Protein AF-A0A382RUZ4-F1 (afdb_monomer_lite)

Foldseek 3Di:
DVVCLVVLVAPDDPVVVVVLVVLVVVVVVLVVQLVVLVVVVVCVVCVVVVHDDDDDPPPPPPPPDPPPPDDDPPPPDPDPDDDLLVLLLVLLLLLLVLLVVLVVLVADQDPDLVVLVCSQVPRNALVNLVVSLVSLVVSLVSCVPRPPPDPVCVVDVLSSSLNSLSVVLNVLSVVLNVLRCCCVPQPDPPDDDPNSVVSCVSRPPSVSSSCNRVNRSNVSSVSSVSSNVSSLVSVVVVFDKDKDKDFADPDQGLDQPVLVVLLVLVVSVVNKFKWWADPNDTFGSVDSVSSVVVSVVCVVVVDGITMMIITPVSVVVD

Organism: NCBI:txid408172

InterPro domains:
  IPR000032 Phosphocarrier protein HPr-like [PF00381] (245-295)
  IPR000032 Phosphocarrier protein HPr-like [PR00107] (253-269)
  IPR000032 Phosphocarrier protein HPr-like [PR00107] (279-294)
  IPR035895 HPr-like superfamily [G3DSA:3.30.1340.10] (242-314)
  IPR035895 HPr-like superfamily [SSF55594] (243-295)

Secondary structure (DSSP, 8-state):
-TTTGGGG-----HHHHHHHHHHHHHHHHHHHHHHHHHHHHHHHHHHHTT------SS------------PPP----------HHHHHHHHHHHHHHHHHHHHHT-------HHHHHHHHHHTS-HHHHHHHHHHHHHHHHHHHHHTTTSHHHHH-THHHHHHHHHHHHHHHHHHHHHHHHHHHHHH-TTS--HHHHHHHHHS-HHHHHHIIIIIIIHHHHHHHHHHHHHHHHHHHHT--EEEEEEEPPTTTSS-HHHHHHHHHHHHHSTTS-EEEEETTEEEETT-HHHHHHHHHHHHHHT-SEEEEEEEHHHHHT-

Sequence (318 aa):
ILDRYPYYNLRESEQKKDKFNNASLGVLDFLNRSILDLLKELCTTAETNGLNVSIDIENQIEFTEIESNTRLPRNVAEDQVKDEEEHVIEICEKIKHISRLMNDSKISQLQNRNELKLAVLKKYNEKRARMHKNLIHNIQSDFDTHIKNTRIEARYQDLKILRGYVSMPLHLLEISLWLAHFYERHEDEIRPGENRTRISMIVNKDVLLDKIINFGFYYSQYFINEGNILAGEILKCFTKIVKVELPVPKPLGFHARPSTLISIIGRQFEDLELSVIVDGEKFNAKSVMSLLQVGGIIADKGYQTIIFEGDKRVINDL

Radius of gyration: 26.67 Å; chains: 1; bounding box: 60×51×81 Å

pLDDT: mean 85.17, std 12.72, range [44.28, 97.44]

Structure (mmCIF, N/CA/C/O backbone):
data_AF-A0A382RUZ4-F1
#
_entry.id   AF-A0A382RUZ4-F1
#
loop_
_atom_site.group_PDB
_atom_site.id
_atom_site.type_symbol
_atom_site.label_atom_id
_atom_site.label_alt_id
_atom_site.label_comp_id
_atom_site.label_asym_id
_atom_site.label_entity_id
_atom_site.label_seq_id
_atom_site.pdbx_PDB_ins_code
_atom_site.Cartn_x
_atom_site.Cartn_y
_atom_site.Cartn_z
_atom_site.occupancy
_atom_site.B_iso_or_equiv
_atom_site.auth_seq_id
_atom_site.auth_comp_id
_atom_site.auth_asym_id
_atom_site.auth_atom_id
_atom_site.pdbx_PDB_model_num
ATOM 1 N N . ILE A 1 1 ? 0.531 -6.347 -16.104 1.00 85.56 1 ILE A N 1
ATOM 2 C CA . ILE A 1 1 ? -0.391 -5.455 -15.346 1.00 85.56 1 ILE A CA 1
ATOM 3 C C . ILE A 1 1 ? -1.696 -5.269 -16.103 1.00 85.56 1 ILE A C 1
ATOM 5 O O . ILE A 1 1 ? -2.721 -5.644 -15.555 1.00 85.56 1 ILE A O 1
ATOM 9 N N . LEU A 1 2 ? -1.652 -4.765 -17.343 1.00 87.88 2 LEU A N 1
ATOM 10 C CA . LEU A 1 2 ? -2.836 -4.542 -18.184 1.00 87.88 2 LEU A CA 1
ATOM 11 C C . LEU A 1 2 ? -3.737 -5.784 -18.296 1.00 87.88 2 LEU A C 1
ATOM 13 O O . LEU A 1 2 ? -4.926 -5.676 -18.035 1.00 87.88 2 LEU A O 1
ATOM 17 N N . ASP A 1 3 ? -3.165 -6.970 -18.529 1.00 88.00 3 ASP A N 1
ATOM 18 C CA . ASP A 1 3 ? -3.960 -8.208 -18.643 1.00 88.00 3 ASP A CA 1
ATOM 19 C C . ASP A 1 3 ? -4.561 -8.674 -17.315 1.00 88.00 3 ASP A C 1
ATOM 21 O O . ASP A 1 3 ? -5.600 -9.320 -17.289 1.00 88.00 3 ASP A O 1
ATOM 25 N N . ARG A 1 4 ? -3.912 -8.350 -16.188 1.00 87.06 4 ARG A N 1
ATOM 26 C CA . ARG A 1 4 ? -4.369 -8.748 -14.846 1.00 87.06 4 ARG A CA 1
ATOM 27 C C . ARG A 1 4 ? -5.420 -7.790 -14.288 1.00 87.06 4 ARG A C 1
ATOM 29 O O . ARG A 1 4 ? -6.243 -8.213 -13.486 1.00 87.06 4 ARG A O 1
ATOM 36 N N . TYR A 1 5 ? -5.397 -6.524 -14.709 1.00 89.81 5 TYR A N 1
ATOM 37 C CA . TYR A 1 5 ? -6.246 -5.461 -14.171 1.00 89.81 5 TYR A CA 1
ATOM 38 C C . TYR A 1 5 ? -7.753 -5.801 -14.196 1.00 89.81 5 TYR A C 1
ATOM 40 O O . TYR A 1 5 ? -8.386 -5.671 -13.146 1.00 89.81 5 TYR A O 1
ATOM 48 N N . PRO A 1 6 ? -8.336 -6.325 -15.300 1.00 89.62 6 PRO A N 1
ATOM 49 C CA . PRO A 1 6 ? -9.755 -6.693 -15.339 1.00 89.62 6 PRO A CA 1
ATOM 50 C C . PRO A 1 6 ? -10.151 -7.765 -14.317 1.00 89.62 6 PRO A C 1
ATOM 52 O O . PRO A 1 6 ? -11.276 -7.762 -13.833 1.00 89.62 6 PRO A O 1
ATOM 55 N N . TYR A 1 7 ? -9.229 -8.659 -13.947 1.00 88.69 7 TYR A N 1
ATOM 56 C CA . TYR A 1 7 ? -9.503 -9.760 -13.019 1.00 88.69 7 TYR A CA 1
ATOM 57 C C . TYR A 1 7 ? -9.511 -9.335 -11.546 1.00 88.69 7 TYR A C 1
ATOM 59 O O . TYR A 1 7 ? -9.928 -10.115 -10.689 1.00 88.69 7 TYR A O 1
ATOM 67 N N . TYR A 1 8 ? -9.061 -8.116 -11.232 1.00 89.94 8 TYR A N 1
ATOM 68 C CA . TYR A 1 8 ? -9.066 -7.598 -9.863 1.00 89.94 8 TYR A CA 1
ATOM 69 C C . TYR A 1 8 ? -10.398 -6.968 -9.440 1.00 89.94 8 TYR A C 1
ATOM 71 O O . TYR A 1 8 ? -10.579 -6.737 -8.247 1.00 89.94 8 TYR A O 1
ATOM 79 N N . ASN A 1 9 ? -11.338 -6.748 -10.371 1.00 88.12 9 ASN A N 1
ATOM 80 C CA . ASN A 1 9 ? -12.685 -6.220 -10.093 1.00 88.12 9 ASN A CA 1
ATOM 81 C C . ASN A 1 9 ? -12.677 -4.956 -9.212 1.00 88.12 9 ASN A C 1
ATOM 83 O O . ASN A 1 9 ? -13.474 -4.817 -8.284 1.00 88.12 9 ASN A O 1
ATOM 87 N N . LEU A 1 10 ? -11.725 -4.062 -9.471 1.00 93.12 10 LEU A N 1
ATOM 88 C CA . LEU A 1 10 ? -11.539 -2.841 -8.699 1.00 93.12 10 LEU A CA 1
ATOM 89 C C . LEU A 1 10 ? -12.683 -1.850 -8.953 1.00 93.12 10 LEU A C 1
ATOM 91 O O . LEU A 1 10 ? -13.353 -1.901 -9.984 1.00 93.12 10 LEU A O 1
ATOM 95 N N . ARG A 1 11 ? -12.905 -0.930 -8.011 1.00 93.69 11 ARG A N 1
ATOM 96 C CA . ARG A 1 11 ? -14.057 -0.010 -7.998 1.00 93.69 11 ARG A CA 1
ATOM 97 C C . ARG A 1 11 ? -13.788 1.324 -8.710 1.00 93.69 11 ARG A C 1
ATOM 99 O O . ARG A 1 11 ? -14.506 2.298 -8.487 1.00 93.69 11 ARG A O 1
ATOM 106 N N . GLU A 1 12 ? -12.745 1.415 -9.537 1.00 93.38 12 GLU A N 1
ATOM 107 C CA . GLU A 1 12 ? -12.434 2.664 -10.237 1.00 93.38 12 GLU A CA 1
ATOM 108 C C . GLU A 1 12 ? -13.497 3.028 -11.276 1.00 93.38 12 GLU A C 1
ATOM 110 O O . GLU A 1 12 ? -14.048 2.174 -11.966 1.00 93.38 12 GLU A O 1
ATOM 115 N N . SER A 1 13 ? -13.734 4.332 -11.445 1.00 93.06 13 SER A N 1
ATOM 116 C CA . SER A 1 13 ? -14.507 4.827 -12.583 1.00 93.06 13 SER A CA 1
ATOM 117 C C . SER A 1 13 ? -13.771 4.568 -13.899 1.00 93.06 13 SER A C 1
ATOM 119 O O . SER A 1 13 ? -12.537 4.585 -13.941 1.00 93.06 13 SER A O 1
ATOM 121 N N . GLU A 1 14 ? -14.521 4.429 -14.997 1.00 91.62 14 GLU A N 1
ATOM 122 C CA . GLU A 1 14 ? -13.941 4.221 -16.335 1.00 91.62 14 GLU A CA 1
ATOM 123 C C . GLU A 1 14 ? -12.907 5.303 -16.689 1.00 91.62 14 GLU A C 1
ATOM 125 O O . GLU A 1 14 ? -11.818 4.989 -17.152 1.00 91.62 14 GLU A O 1
ATOM 130 N N . GLN A 1 15 ? -13.151 6.568 -16.326 1.00 93.25 15 GLN A N 1
ATOM 131 C CA . GLN A 1 15 ? -12.183 7.648 -16.548 1.00 93.25 15 GLN A CA 1
ATOM 132 C C . GLN A 1 15 ? -10.839 7.419 -15.827 1.00 93.25 15 GLN A C 1
ATOM 134 O O . GLN A 1 15 ? -9.772 7.692 -16.385 1.00 93.25 15 GLN A O 1
ATOM 139 N N . LYS A 1 16 ? -10.862 6.957 -14.568 1.00 92.75 16 LYS A N 1
ATOM 140 C CA . LYS A 1 16 ? -9.633 6.684 -13.803 1.00 92.75 16 LYS A CA 1
ATOM 141 C C . LYS A 1 16 ? -8.901 5.466 -14.365 1.00 92.75 16 LYS A C 1
ATOM 143 O O . LYS A 1 16 ? -7.676 5.499 -14.489 1.00 92.75 16 LYS A O 1
ATOM 148 N N . LYS A 1 17 ? -9.651 4.432 -14.742 1.00 93.12 17 LYS A N 1
ATOM 149 C CA . LYS A 1 17 ? -9.147 3.229 -15.407 1.00 93.12 17 LYS A CA 1
ATOM 150 C C . LYS A 1 17 ? -8.480 3.555 -16.744 1.00 93.12 17 LYS A C 1
ATOM 152 O O . LYS A 1 17 ? -7.345 3.142 -16.960 1.00 93.12 17 LYS A O 1
ATOM 157 N N . ASP A 1 18 ? -9.100 4.371 -17.590 1.00 93.75 18 ASP A N 1
ATOM 158 C CA . ASP A 1 18 ? -8.518 4.805 -18.866 1.00 93.75 18 ASP A CA 1
ATOM 159 C C . ASP A 1 18 ? -7.229 5.601 -18.660 1.00 93.75 18 ASP A C 1
ATOM 161 O O . ASP A 1 18 ? -6.224 5.370 -19.336 1.00 93.75 18 ASP A O 1
ATOM 165 N N . LYS A 1 19 ? -7.210 6.504 -17.671 1.00 94.81 19 LYS A N 1
ATOM 166 C CA . LYS A 1 19 ? -5.998 7.251 -17.308 1.00 94.81 19 LYS A CA 1
ATOM 167 C C . LYS A 1 19 ? -4.867 6.314 -16.868 1.00 94.81 19 LYS A C 1
ATOM 169 O O . LYS A 1 19 ? -3.720 6.508 -17.279 1.00 94.81 19 LYS A O 1
ATOM 174 N N . PHE A 1 20 ? -5.179 5.300 -16.063 1.00 95.25 20 PHE A N 1
ATOM 175 C CA . PHE A 1 20 ? -4.214 4.292 -15.625 1.00 95.25 20 PHE A CA 1
ATOM 176 C C . PHE A 1 20 ? -3.716 3.414 -16.784 1.00 95.25 20 PHE A C 1
ATOM 178 O O . PHE A 1 20 ? -2.511 3.182 -16.904 1.00 95.25 20 PHE A O 1
ATOM 185 N N . ASN A 1 21 ? -4.612 2.976 -17.669 1.00 94.62 21 ASN A N 1
ATOM 186 C CA . ASN A 1 21 ? -4.274 2.165 -18.838 1.00 94.62 21 ASN A CA 1
ATOM 187 C C . ASN A 1 21 ? -3.372 2.931 -19.809 1.00 94.62 21 ASN A C 1
ATOM 189 O O . ASN A 1 21 ? -2.332 2.415 -20.212 1.00 94.62 21 ASN A O 1
ATOM 193 N N . ASN A 1 22 ? -3.699 4.190 -20.106 1.00 94.56 22 ASN A N 1
ATOM 194 C CA . ASN A 1 22 ? -2.870 5.052 -20.949 1.00 94.56 22 ASN A CA 1
ATOM 195 C C . ASN A 1 22 ? -1.479 5.279 -20.341 1.00 94.56 22 ASN A C 1
ATOM 197 O O . ASN A 1 22 ? -0.471 5.198 -21.043 1.00 94.56 22 ASN A O 1
ATOM 201 N N . ALA A 1 23 ? -1.400 5.505 -19.025 1.00 94.38 23 ALA A N 1
ATOM 202 C CA . ALA A 1 23 ? -0.116 5.622 -18.336 1.00 94.38 23 ALA A CA 1
ATOM 203 C C . ALA A 1 23 ? 0.692 4.310 -18.395 1.00 94.38 23 ALA A C 1
ATOM 205 O O . ALA A 1 23 ? 1.898 4.346 -18.635 1.00 94.38 23 ALA A O 1
ATOM 206 N N . SER A 1 24 ? 0.026 3.162 -18.238 1.00 95.12 24 SER A N 1
ATOM 207 C CA . SER A 1 24 ? 0.640 1.831 -18.326 1.00 95.12 24 SER A CA 1
ATOM 208 C C . SER A 1 24 ? 1.185 1.537 -19.725 1.00 95.12 24 SER A C 1
ATOM 210 O O . SER A 1 24 ? 2.311 1.061 -19.851 1.00 95.12 24 SER A O 1
ATOM 212 N N . LEU A 1 25 ? 0.428 1.866 -20.777 1.00 94.81 25 LEU A N 1
ATOM 213 C CA . LEU A 1 25 ? 0.876 1.748 -22.168 1.00 94.81 25 LEU A CA 1
ATOM 214 C C . LEU A 1 25 ? 2.075 2.658 -22.451 1.00 94.81 25 LEU A C 1
ATOM 216 O O . LEU A 1 25 ? 3.033 2.226 -23.085 1.00 94.81 25 LEU A O 1
ATOM 220 N N . GLY A 1 26 ? 2.071 3.884 -21.921 1.00 93.50 26 GLY A N 1
ATOM 221 C CA . GLY A 1 26 ? 3.208 4.797 -22.045 1.00 93.50 26 GLY A CA 1
ATOM 222 C C . GLY A 1 26 ? 4.483 4.283 -21.365 1.00 93.50 26 GLY A C 1
ATOM 223 O O . GLY A 1 26 ? 5.582 4.509 -21.864 1.00 93.50 26 GLY A O 1
ATOM 224 N N . VAL A 1 27 ? 4.363 3.576 -20.237 1.00 93.75 27 VAL A N 1
ATOM 225 C CA . VAL A 1 27 ? 5.506 2.921 -19.573 1.00 93.75 27 VAL A CA 1
ATOM 226 C C . VAL A 1 27 ? 5.989 1.719 -20.378 1.00 93.75 27 VAL A C 1
ATOM 228 O O . VAL A 1 27 ? 7.194 1.541 -20.521 1.00 93.75 27 VAL A O 1
ATOM 231 N N . LEU A 1 28 ? 5.070 0.917 -20.922 1.00 93.81 28 LEU A N 1
ATOM 232 C CA . LEU A 1 28 ? 5.406 -0.237 -21.755 1.00 93.81 28 LEU A CA 1
ATOM 233 C C . LEU A 1 28 ? 6.165 0.182 -23.021 1.00 93.81 28 LEU A C 1
ATOM 235 O O . LEU A 1 28 ? 7.210 -0.388 -23.321 1.00 93.81 28 LEU A O 1
ATOM 239 N N . ASP A 1 29 ? 5.678 1.203 -23.726 1.00 93.81 29 ASP A N 1
ATOM 240 C CA . ASP A 1 29 ? 6.350 1.768 -24.901 1.00 93.81 29 ASP A CA 1
ATOM 241 C C . ASP A 1 29 ? 7.743 2.309 -24.541 1.00 93.81 29 ASP A C 1
ATOM 243 O O . ASP A 1 29 ? 8.723 1.982 -25.211 1.00 93.81 29 ASP A O 1
ATOM 247 N N . PHE A 1 30 ? 7.862 3.049 -23.432 1.00 93.00 30 PHE A N 1
ATOM 248 C CA . PHE A 1 30 ? 9.154 3.530 -22.937 1.00 93.00 30 PHE A CA 1
ATOM 249 C C . PHE A 1 30 ? 10.137 2.387 -22.644 1.00 93.00 30 PHE A C 1
ATOM 251 O O . PHE A 1 30 ? 11.296 2.458 -23.059 1.00 93.00 30 PHE A O 1
ATOM 258 N N . LEU A 1 31 ? 9.689 1.334 -21.954 1.00 91.81 31 LEU A N 1
ATOM 259 C CA . LEU A 1 31 ? 10.518 0.175 -21.619 1.00 91.81 31 LEU A CA 1
ATOM 260 C C . LEU A 1 31 ? 10.967 -0.575 -22.873 1.00 91.81 31 LEU A C 1
ATOM 262 O O . LEU A 1 31 ? 12.156 -0.840 -23.023 1.00 91.81 31 LEU A O 1
ATOM 266 N N . ASN A 1 32 ? 10.042 -0.864 -23.789 1.00 92.00 32 ASN A N 1
ATOM 267 C CA . ASN A 1 32 ? 10.347 -1.576 -25.027 1.00 92.00 32 ASN A CA 1
ATOM 268 C C . ASN A 1 32 ? 11.354 -0.804 -25.882 1.00 92.00 32 ASN A C 1
ATOM 270 O O . ASN A 1 32 ? 12.337 -1.386 -26.333 1.00 92.00 32 ASN A O 1
ATOM 274 N N . ARG A 1 33 ? 11.162 0.510 -26.057 1.00 91.88 33 ARG A N 1
ATOM 275 C CA . ARG A 1 33 ? 12.124 1.356 -26.781 1.00 91.88 33 ARG A CA 1
ATOM 276 C C . ARG A 1 33 ? 13.489 1.358 -26.105 1.00 91.88 33 ARG A C 1
ATOM 278 O O . ARG A 1 33 ? 14.483 1.084 -26.763 1.00 91.88 33 ARG A O 1
ATOM 285 N N . SER A 1 34 ? 13.523 1.565 -24.788 1.00 90.44 34 SER A N 1
ATOM 286 C CA . SER A 1 34 ? 14.774 1.577 -24.021 1.00 90.44 34 SER A CA 1
ATOM 287 C C . SER A 1 34 ? 15.538 0.255 -24.147 1.00 90.44 34 SER A C 1
ATOM 289 O O . SER A 1 34 ? 16.746 0.267 -24.355 1.00 90.44 34 SER A O 1
ATOM 291 N N . ILE A 1 35 ? 14.849 -0.888 -24.068 1.00 89.94 35 ILE A N 1
ATOM 292 C CA . ILE A 1 35 ? 15.465 -2.215 -24.221 1.00 89.94 35 ILE A CA 1
ATOM 293 C C . ILE A 1 35 ? 15.997 -2.410 -25.644 1.00 89.94 35 ILE A C 1
ATOM 295 O O . ILE A 1 35 ? 17.126 -2.867 -25.811 1.00 89.94 35 ILE A O 1
ATOM 299 N N . LEU A 1 36 ? 15.215 -2.048 -26.665 1.00 90.25 36 LEU A N 1
ATOM 300 C CA . LEU A 1 36 ? 15.634 -2.170 -28.063 1.00 90.25 36 LEU A CA 1
ATOM 301 C C . LEU A 1 36 ? 16.837 -1.281 -28.379 1.00 90.25 36 LEU A C 1
ATOM 303 O O . LEU A 1 36 ? 17.743 -1.714 -29.086 1.00 90.25 36 LEU A O 1
ATOM 307 N N . ASP A 1 37 ? 16.871 -0.059 -27.860 1.00 88.94 37 ASP A N 1
ATOM 308 C CA . ASP A 1 37 ? 17.977 0.861 -28.112 1.00 88.94 37 ASP A CA 1
ATOM 309 C C . ASP A 1 37 ? 19.247 0.435 -27.356 1.00 88.94 37 ASP A C 1
ATOM 311 O O . ASP A 1 37 ? 20.339 0.479 -27.924 1.00 88.94 37 ASP A O 1
ATOM 315 N N . LEU A 1 38 ? 19.114 -0.097 -26.134 1.00 88.31 38 LEU A N 1
ATOM 316 C CA . LEU A 1 38 ? 20.224 -0.735 -25.417 1.00 88.31 38 LEU A CA 1
ATOM 317 C C . LEU A 1 38 ? 20.755 -1.973 -26.154 1.00 88.31 38 LEU A C 1
ATOM 319 O O . LEU A 1 38 ? 21.968 -2.167 -26.221 1.00 88.31 38 LEU A O 1
ATOM 323 N N . LEU A 1 39 ? 19.871 -2.796 -26.728 1.00 88.94 39 LEU A N 1
ATOM 324 C CA . LEU A 1 39 ? 20.266 -3.958 -27.526 1.00 88.94 39 LEU A CA 1
ATOM 325 C C . LEU A 1 39 ? 21.047 -3.534 -28.777 1.00 88.94 39 LEU A C 1
ATOM 327 O O . LEU A 1 39 ? 22.099 -4.103 -29.053 1.00 88.94 39 LEU A O 1
ATOM 331 N N . LYS A 1 40 ? 20.579 -2.512 -29.505 1.00 87.88 40 LYS A N 1
ATOM 332 C CA . LYS A 1 40 ? 21.280 -1.985 -30.691 1.00 87.88 40 LYS A CA 1
ATOM 333 C C . LYS A 1 40 ? 22.686 -1.489 -30.354 1.00 87.88 40 LYS A C 1
ATOM 335 O O . LYS A 1 40 ? 23.632 -1.806 -31.076 1.00 87.88 40 LYS A O 1
ATOM 340 N N . GLU A 1 41 ? 22.839 -0.742 -29.260 1.00 87.00 41 GLU A N 1
ATOM 341 C CA . GLU A 1 41 ? 24.160 -0.279 -28.812 1.00 87.00 41 GLU A CA 1
ATOM 342 C C . GLU A 1 41 ? 25.062 -1.456 -28.419 1.00 87.00 41 GLU A C 1
ATOM 344 O O . GLU A 1 41 ? 26.251 -1.466 -28.748 1.00 87.00 41 GLU A O 1
ATOM 349 N N . LEU A 1 42 ? 24.505 -2.470 -27.747 1.00 87.00 42 LEU A N 1
ATOM 350 C CA . LEU A 1 42 ? 25.242 -3.676 -27.378 1.00 87.00 42 LEU A CA 1
ATOM 351 C C . LEU A 1 42 ? 25.753 -4.420 -28.619 1.00 87.00 42 LEU A C 1
ATOM 353 O O . LEU A 1 42 ? 26.928 -4.783 -28.655 1.00 87.00 42 LEU A O 1
ATOM 357 N N . CYS A 1 43 ? 24.913 -4.605 -29.643 1.00 87.75 43 CYS A N 1
ATOM 358 C CA . CYS A 1 43 ? 25.308 -5.230 -30.908 1.00 87.75 43 CYS A CA 1
ATOM 359 C C . CYS A 1 43 ? 26.406 -4.425 -31.614 1.00 87.75 43 CYS A C 1
ATOM 361 O O . CYS A 1 43 ? 27.441 -4.984 -31.966 1.00 87.75 43 CYS A O 1
ATOM 363 N N . THR A 1 44 ? 26.234 -3.105 -31.715 1.00 87.25 44 THR A N 1
ATOM 364 C CA . THR A 1 44 ? 27.223 -2.199 -32.329 1.00 87.25 44 THR A CA 1
ATOM 365 C C . THR A 1 44 ? 28.571 -2.273 -31.606 1.00 87.25 44 THR A C 1
ATOM 367 O O . THR A 1 44 ? 29.640 -2.341 -32.220 1.00 87.25 44 THR A O 1
ATOM 370 N N . THR A 1 45 ? 28.538 -2.303 -30.272 1.00 86.62 45 THR A N 1
ATOM 371 C CA . THR A 1 45 ? 29.740 -2.428 -29.443 1.00 86.62 45 THR A CA 1
ATOM 372 C C . THR A 1 45 ? 30.392 -3.800 -29.611 1.00 86.62 45 THR A C 1
ATOM 374 O O . THR A 1 45 ? 31.617 -3.886 -29.679 1.00 86.62 45 THR A O 1
ATOM 377 N N . ALA A 1 46 ? 29.609 -4.875 -29.703 1.00 88.06 46 ALA A N 1
ATOM 378 C CA . ALA A 1 46 ? 30.121 -6.224 -29.918 1.00 88.06 46 ALA A CA 1
ATOM 379 C C . ALA A 1 46 ? 30.828 -6.355 -31.280 1.00 88.06 46 ALA A C 1
ATOM 381 O O . ALA A 1 46 ? 31.969 -6.818 -31.322 1.00 88.06 46 ALA A O 1
ATOM 382 N N . GLU A 1 47 ? 30.216 -5.857 -32.357 1.00 89.50 47 GLU A N 1
ATOM 383 C CA . GLU A 1 47 ? 30.811 -5.824 -33.702 1.00 89.50 47 GLU A CA 1
ATOM 384 C C . GLU A 1 47 ? 32.115 -5.020 -33.731 1.00 89.50 47 GLU A C 1
ATOM 386 O O . GLU A 1 47 ? 33.119 -5.472 -34.282 1.00 89.50 47 GLU A O 1
ATOM 391 N N . THR A 1 48 ? 32.144 -3.865 -33.056 1.00 89.44 48 THR A N 1
ATOM 392 C CA . THR A 1 48 ? 33.354 -3.031 -32.934 1.00 89.44 48 THR A CA 1
ATOM 393 C C . THR A 1 48 ? 34.498 -3.769 -32.225 1.00 89.44 48 THR A C 1
ATOM 395 O O . THR A 1 48 ? 35.667 -3.534 -32.520 1.00 89.44 48 THR A O 1
ATOM 398 N N . ASN A 1 49 ? 34.177 -4.692 -31.313 1.00 91.12 49 ASN A N 1
ATOM 399 C CA . ASN A 1 49 ? 35.150 -5.544 -30.625 1.00 91.12 49 ASN A CA 1
ATOM 400 C C . ASN A 1 49 ? 35.457 -6.853 -31.382 1.00 91.12 49 ASN A C 1
ATOM 402 O O . ASN A 1 49 ? 36.119 -7.737 -30.838 1.00 91.12 49 ASN A O 1
ATOM 406 N N . GLY A 1 50 ? 34.995 -6.991 -32.629 1.00 90.75 50 GLY A N 1
ATOM 407 C CA . GLY A 1 50 ? 35.259 -8.150 -33.482 1.00 90.75 50 GLY A CA 1
ATOM 408 C C . GLY A 1 50 ? 34.392 -9.375 -33.184 1.00 90.75 50 GLY A C 1
ATOM 409 O O . GLY A 1 50 ? 34.705 -10.466 -33.661 1.00 90.75 50 GLY A O 1
ATOM 410 N N . LEU A 1 51 ? 33.314 -9.229 -32.405 1.00 90.38 51 LEU A N 1
ATOM 411 C CA . LEU A 1 51 ? 32.332 -10.294 -32.205 1.00 90.38 51 LEU A CA 1
ATOM 412 C C . LEU A 1 51 ? 31.333 -10.293 -33.363 1.00 90.38 51 LEU A C 1
ATOM 414 O O . LEU A 1 51 ? 30.776 -9.256 -33.712 1.00 90.38 51 LEU A O 1
ATOM 418 N N . ASN A 1 52 ? 31.073 -11.467 -33.936 1.00 83.19 52 ASN A N 1
ATOM 419 C CA . ASN A 1 52 ? 30.044 -11.619 -34.957 1.00 83.19 52 ASN A CA 1
ATOM 420 C C . ASN A 1 52 ? 28.688 -11.837 -34.275 1.00 83.19 52 ASN A C 1
ATOM 422 O O . ASN A 1 52 ? 28.473 -12.874 -33.644 1.00 83.19 52 ASN A O 1
ATOM 426 N N . VAL A 1 53 ? 27.797 -10.851 -34.366 1.00 79.25 53 VAL A N 1
ATOM 427 C CA . VAL A 1 53 ? 26.460 -10.922 -33.775 1.00 79.25 53 VAL A CA 1
ATOM 428 C C . VAL A 1 53 ? 25.458 -11.290 -34.861 1.00 79.25 53 VAL A C 1
ATOM 430 O O . VAL A 1 53 ? 25.248 -10.541 -35.808 1.00 79.25 53 VAL A O 1
ATOM 433 N N . SER A 1 54 ? 24.807 -12.441 -34.711 1.00 78.69 54 SER A N 1
ATOM 434 C CA . SER A 1 54 ? 23.658 -12.827 -35.528 1.00 78.69 54 SER A CA 1
ATOM 435 C C . SER A 1 54 ? 22.436 -12.903 -34.621 1.00 78.69 54 SER A C 1
ATOM 437 O O . SER A 1 54 ? 22.434 -13.654 -33.646 1.00 78.69 54 SER A O 1
ATOM 439 N N . ILE A 1 55 ? 21.428 -12.074 -34.899 1.00 70.25 55 ILE A N 1
ATOM 440 C CA . ILE A 1 55 ? 20.146 -12.109 -34.194 1.00 70.25 55 ILE A CA 1
ATOM 441 C C . ILE A 1 55 ? 19.218 -12.999 -35.013 1.00 70.25 55 ILE A C 1
ATOM 443 O O . ILE A 1 55 ? 18.746 -12.597 -36.076 1.00 70.25 55 ILE A O 1
ATOM 447 N N . ASP A 1 56 ? 18.978 -14.207 -34.521 1.00 69.88 56 ASP A N 1
ATOM 448 C CA . ASP A 1 56 ? 17.996 -15.114 -35.102 1.00 69.88 56 ASP A CA 1
ATOM 449 C C . ASP A 1 56 ? 16.589 -14.706 -34.639 1.00 69.88 56 ASP A C 1
ATOM 451 O O . ASP A 1 56 ? 16.246 -14.828 -33.464 1.00 69.88 56 ASP A O 1
ATOM 455 N N . ILE A 1 57 ? 15.795 -14.164 -35.563 1.00 66.81 57 ILE A N 1
ATOM 456 C CA . ILE A 1 57 ? 14.418 -13.711 -35.310 1.00 66.81 57 ILE A CA 1
ATOM 457 C C . ILE A 1 57 ? 13.442 -14.906 -35.330 1.00 66.81 57 ILE A C 1
ATOM 459 O O . ILE A 1 57 ? 12.333 -14.803 -34.805 1.00 66.81 57 ILE A O 1
ATOM 463 N N . GLU A 1 58 ? 13.843 -16.044 -35.908 1.00 64.12 58 GLU A N 1
ATOM 464 C CA . GLU A 1 58 ? 12.997 -17.234 -36.061 1.00 64.12 58 GLU A CA 1
ATOM 465 C C . GLU A 1 58 ? 13.042 -18.153 -34.832 1.00 64.12 58 GLU A C 1
ATOM 467 O O . GLU A 1 58 ? 12.090 -18.896 -34.585 1.00 64.12 58 GLU A O 1
ATOM 472 N N . ASN A 1 59 ? 14.085 -18.054 -34.003 1.00 58.66 59 ASN A N 1
ATOM 473 C CA . ASN A 1 59 ? 14.150 -18.731 -32.708 1.00 58.66 59 ASN A CA 1
ATOM 474 C C . ASN A 1 59 ? 13.254 -18.037 -31.669 1.00 58.66 59 ASN A C 1
ATOM 476 O O . ASN A 1 59 ? 13.707 -17.304 -30.786 1.00 58.66 59 ASN A O 1
ATOM 480 N N . GLN A 1 60 ? 11.950 -18.300 -31.740 1.00 55.09 60 GLN A N 1
ATOM 481 C CA . GLN A 1 60 ? 11.067 -18.075 -30.601 1.00 55.09 60 GLN A CA 1
ATOM 482 C C . GLN A 1 60 ? 11.409 -19.106 -29.525 1.00 55.09 60 GLN A C 1
ATOM 484 O O . GLN A 1 60 ? 10.982 -20.256 -29.585 1.00 55.09 60 GLN A O 1
ATOM 489 N N . ILE A 1 61 ? 12.202 -18.701 -28.533 1.00 60.62 61 ILE A N 1
ATOM 490 C CA . ILE A 1 61 ? 12.354 -19.488 -27.309 1.00 60.62 61 ILE A CA 1
ATOM 491 C C . ILE A 1 61 ? 11.000 -19.435 -26.595 1.00 60.62 61 ILE A C 1
ATOM 493 O O . ILE A 1 61 ? 10.696 -18.476 -25.883 1.00 60.62 61 ILE A O 1
ATOM 497 N N . GLU A 1 62 ? 10.163 -20.447 -26.820 1.00 54.62 62 GLU A N 1
ATOM 498 C CA . GLU A 1 62 ? 8.966 -20.666 -26.017 1.00 54.62 62 GLU A CA 1
ATOM 499 C C . GLU A 1 62 ? 9.411 -20.980 -24.587 1.00 54.62 62 GLU A C 1
ATOM 501 O O . GLU A 1 62 ? 9.880 -22.073 -24.267 1.00 54.62 62 GLU A O 1
ATOM 506 N N . PHE A 1 63 ? 9.281 -19.996 -23.700 1.00 54.00 63 PHE A N 1
ATOM 507 C CA . PHE A 1 63 ? 9.334 -20.250 -22.271 1.00 54.00 63 PHE A CA 1
ATOM 508 C C . PHE A 1 63 ? 8.047 -20.980 -21.883 1.00 54.00 63 PHE A C 1
ATOM 510 O O . PHE A 1 63 ? 7.052 -20.357 -21.524 1.00 54.00 63 PHE A O 1
ATOM 517 N N . THR A 1 64 ? 8.051 -22.311 -21.950 1.00 52.38 64 THR A N 1
ATOM 518 C CA . THR A 1 64 ? 7.062 -23.111 -21.223 1.00 52.38 64 THR A CA 1
ATOM 519 C C . THR A 1 64 ? 7.273 -22.863 -19.736 1.00 52.38 64 THR A C 1
ATOM 521 O O . THR A 1 64 ? 8.273 -23.308 -19.165 1.00 52.38 64 THR A O 1
ATOM 524 N N . GLU A 1 65 ? 6.356 -22.128 -19.104 1.00 49.25 65 GLU A N 1
ATOM 525 C CA . GLU A 1 65 ? 6.263 -22.111 -17.647 1.00 49.25 65 GLU A CA 1
ATOM 526 C C . GLU A 1 65 ? 6.179 -23.569 -17.179 1.00 49.25 65 GLU A C 1
ATOM 528 O O . GLU A 1 65 ? 5.335 -24.338 -17.642 1.00 49.25 65 GLU A O 1
ATOM 533 N N . ILE A 1 66 ? 7.089 -23.985 -16.297 1.00 51.53 66 ILE A N 1
ATOM 534 C CA . ILE A 1 66 ? 6.982 -25.296 -15.661 1.00 51.53 66 ILE A CA 1
ATOM 535 C C . ILE A 1 66 ? 5.737 -25.226 -14.777 1.00 51.53 66 ILE A C 1
ATOM 537 O O . ILE A 1 66 ? 5.779 -24.653 -13.686 1.00 51.53 66 ILE A O 1
ATOM 541 N N . GLU A 1 67 ? 4.620 -25.782 -15.248 1.00 49.97 67 GLU A N 1
ATOM 542 C CA . GLU A 1 67 ? 3.423 -25.952 -14.433 1.00 49.97 67 GLU A CA 1
ATOM 543 C C . GLU A 1 67 ? 3.755 -26.867 -13.249 1.00 49.97 67 GLU A C 1
ATOM 545 O O . GLU A 1 67 ? 3.782 -28.096 -13.340 1.00 49.97 67 GLU A O 1
ATOM 550 N N . SER A 1 68 ? 4.006 -26.255 -12.096 1.00 48.03 68 SER A N 1
ATOM 551 C CA . SER A 1 68 ? 4.059 -26.942 -10.812 1.00 48.03 68 SER A CA 1
ATOM 552 C C . SER A 1 68 ? 2.639 -27.383 -10.421 1.00 48.03 68 SER A C 1
ATOM 554 O O . SER A 1 68 ? 1.995 -26.778 -9.564 1.00 48.03 68 SER A O 1
ATOM 556 N N . ASN A 1 69 ? 2.147 -28.466 -11.028 1.00 53.78 69 ASN A N 1
ATOM 557 C CA . ASN A 1 69 ? 0.859 -29.086 -10.687 1.00 53.78 69 ASN A CA 1
ATOM 558 C C . ASN A 1 69 ? 0.895 -29.888 -9.369 1.00 53.78 69 ASN A C 1
ATOM 560 O O . ASN A 1 69 ? -0.118 -30.426 -8.921 1.00 53.78 69 ASN A O 1
ATOM 564 N N . THR A 1 70 ? 2.047 -29.958 -8.699 1.00 49.28 70 THR A N 1
ATOM 565 C CA . THR A 1 70 ? 2.190 -30.627 -7.405 1.00 49.28 70 THR A CA 1
ATOM 566 C C . THR A 1 70 ? 1.917 -29.661 -6.263 1.00 49.28 70 THR A C 1
ATOM 568 O O . THR A 1 70 ? 2.788 -28.910 -5.825 1.00 49.28 70 THR A O 1
ATOM 571 N N . ARG A 1 71 ? 0.690 -29.703 -5.743 1.00 51.53 71 ARG A N 1
ATOM 572 C CA . ARG A 1 71 ? 0.345 -29.053 -4.479 1.00 51.53 71 ARG A CA 1
ATOM 573 C C . ARG A 1 71 ? 0.935 -29.886 -3.340 1.00 51.53 71 ARG A C 1
ATOM 575 O O . ARG A 1 71 ? 0.588 -31.057 -3.200 1.00 51.53 71 ARG A O 1
ATOM 582 N N . LEU A 1 72 ? 1.839 -29.307 -2.549 1.00 63.62 72 LEU A N 1
ATOM 583 C CA . LEU A 1 72 ? 2.378 -29.995 -1.374 1.00 63.62 72 LEU A CA 1
ATOM 584 C C . LEU A 1 72 ? 1.241 -30.338 -0.391 1.00 63.62 72 LEU A C 1
ATOM 586 O O . LEU A 1 72 ? 0.298 -29.547 -0.252 1.00 63.62 72 LEU A O 1
ATOM 590 N N . PRO A 1 73 ? 1.310 -31.498 0.290 1.00 57.47 73 PRO A N 1
ATOM 591 C CA . PRO A 1 73 ? 0.370 -31.824 1.349 1.00 57.47 73 PRO A CA 1
ATOM 592 C C . PRO A 1 73 ? 0.408 -30.735 2.423 1.00 57.47 73 PRO A C 1
ATOM 594 O O . PRO A 1 73 ? 1.478 -30.280 2.819 1.00 57.47 73 PRO A O 1
ATOM 597 N N . ARG A 1 74 ? -0.770 -30.311 2.889 1.00 47.91 74 ARG A N 1
ATOM 598 C CA . ARG A 1 74 ? -0.920 -29.287 3.928 1.00 47.91 74 ARG A CA 1
ATOM 599 C C . ARG A 1 74 ? -0.390 -29.856 5.251 1.00 47.91 74 ARG A C 1
ATOM 601 O O . ARG A 1 74 ? -1.090 -30.608 5.915 1.00 47.91 74 ARG A O 1
ATOM 608 N N . ASN A 1 75 ? 0.862 -29.552 5.581 1.00 50.47 75 ASN A N 1
ATOM 609 C CA . ASN A 1 75 ? 1.591 -30.079 6.742 1.00 50.47 75 ASN A CA 1
ATOM 610 C C . ASN A 1 75 ? 2.090 -28.975 7.693 1.00 50.47 75 ASN A C 1
ATOM 612 O O . ASN A 1 75 ? 2.976 -29.216 8.509 1.00 50.47 75 ASN A O 1
ATOM 616 N N . VAL A 1 76 ? 1.527 -27.769 7.590 1.00 51.38 76 VAL A N 1
ATOM 617 C CA . VAL A 1 76 ? 1.757 -26.701 8.568 1.00 51.38 76 VAL A CA 1
ATOM 618 C C . VAL A 1 76 ? 1.033 -27.099 9.850 1.00 51.38 76 VAL A C 1
ATOM 620 O O . VAL A 1 76 ? -0.175 -27.333 9.820 1.00 51.38 76 VAL A O 1
ATOM 623 N N . ALA A 1 77 ? 1.781 -27.230 10.946 1.00 48.03 77 ALA A N 1
ATOM 624 C CA . ALA A 1 77 ? 1.206 -27.408 12.271 1.00 48.03 77 ALA A CA 1
ATOM 625 C C . ALA A 1 77 ? 0.241 -26.245 12.538 1.00 48.03 77 ALA A C 1
ATOM 627 O O . ALA A 1 77 ? 0.608 -25.088 12.342 1.00 48.03 77 ALA A O 1
ATOM 628 N N . GLU A 1 78 ? -0.999 -26.561 12.909 1.00 45.69 78 GLU A N 1
ATOM 629 C CA . GLU A 1 78 ? -2.002 -25.572 13.297 1.00 45.69 78 GLU A CA 1
ATOM 630 C C . GLU A 1 78 ? -1.530 -24.878 14.581 1.00 45.69 78 GLU A C 1
ATOM 632 O O . GLU A 1 78 ? -1.818 -25.320 15.693 1.00 45.69 78 GLU A O 1
ATOM 637 N N . ASP A 1 79 ? -0.770 -23.793 14.429 1.00 46.44 79 ASP A N 1
ATOM 638 C CA . ASP A 1 79 ? -0.682 -22.776 15.469 1.00 46.44 79 ASP A CA 1
ATOM 639 C C . ASP A 1 79 ? -2.112 -22.337 15.799 1.00 46.44 79 ASP A C 1
ATOM 641 O O . ASP A 1 79 ? -2.957 -22.262 14.903 1.00 46.44 79 ASP A O 1
ATOM 645 N N . GLN A 1 80 ? -2.386 -22.121 17.092 1.00 44.28 80 GLN A N 1
ATOM 646 C CA . GLN A 1 80 ? -3.718 -21.836 17.636 1.00 44.28 80 GLN A CA 1
ATOM 647 C C . GLN A 1 80 ? -4.556 -21.014 16.654 1.00 44.28 80 GLN A C 1
ATOM 649 O O . GLN A 1 80 ? -4.224 -19.864 16.366 1.00 44.28 80 GLN A O 1
ATOM 654 N N . VAL A 1 81 ? -5.609 -21.639 16.120 1.00 50.62 81 VAL A N 1
ATOM 655 C CA . VAL A 1 81 ? -6.468 -21.063 15.086 1.00 50.62 81 VAL A CA 1
ATOM 656 C C . VAL A 1 81 ? -7.085 -19.781 15.636 1.00 50.62 81 VAL A C 1
ATOM 658 O O . VAL A 1 81 ? -8.086 -19.814 16.352 1.00 50.62 81 VAL A O 1
ATOM 661 N N . LYS A 1 82 ? -6.472 -18.639 15.314 1.00 56.72 82 LYS A N 1
ATOM 662 C CA . LYS A 1 82 ? -7.157 -17.352 15.362 1.00 56.72 82 LYS A CA 1
ATOM 663 C C . LYS A 1 82 ? -8.402 -17.463 14.484 1.00 56.72 82 LYS A C 1
ATOM 665 O O . LYS A 1 82 ? -8.368 -18.107 13.433 1.00 56.72 82 LYS A O 1
ATOM 670 N N . ASP A 1 83 ? -9.494 -16.846 14.915 1.00 75.00 83 ASP A N 1
ATOM 671 C CA . ASP A 1 83 ? -10.748 -16.839 14.159 1.00 75.00 83 ASP A CA 1
ATOM 672 C C . ASP A 1 83 ? -10.509 -16.281 12.735 1.00 75.00 83 ASP A C 1
ATOM 674 O O . ASP A 1 83 ? -9.669 -15.395 12.542 1.00 75.00 83 ASP A O 1
ATOM 678 N N . GLU A 1 84 ? -11.218 -16.784 11.715 1.00 79.12 84 GLU A N 1
ATOM 679 C CA . GLU A 1 84 ? -11.096 -16.284 10.329 1.00 79.12 84 GLU A CA 1
ATOM 680 C C . GLU A 1 84 ? -11.367 -14.764 10.283 1.00 79.12 84 GLU A C 1
ATOM 682 O O . GLU A 1 84 ? -10.723 -14.028 9.534 1.00 79.12 84 GLU A O 1
ATOM 687 N N . GLU A 1 85 ? -12.269 -14.280 11.148 1.00 85.19 85 GLU A N 1
ATOM 688 C CA . GLU A 1 85 ? -12.575 -12.856 11.332 1.00 85.19 85 GLU A CA 1
ATOM 689 C C . GLU A 1 85 ? -11.367 -12.044 11.828 1.00 85.19 85 GLU A C 1
ATOM 691 O O . GLU A 1 85 ? -11.157 -10.913 11.387 1.00 85.19 85 GLU A O 1
ATOM 696 N N . GLU A 1 86 ? -10.550 -12.609 12.720 1.00 84.56 86 GLU A N 1
ATOM 697 C CA . GLU A 1 86 ? -9.388 -11.918 13.287 1.00 84.56 86 GLU A CA 1
ATOM 698 C C . GLU A 1 86 ? -8.308 -11.684 12.224 1.00 84.56 86 GLU A C 1
ATOM 700 O O . GLU A 1 86 ? -7.738 -10.597 12.147 1.00 84.56 86 GLU A O 1
ATOM 705 N N . HIS A 1 87 ? -8.096 -12.655 11.331 1.00 88.94 87 HIS A N 1
ATOM 706 C CA . HIS A 1 87 ? -7.170 -12.505 10.206 1.00 88.94 87 HIS A CA 1
ATOM 707 C C . HIS A 1 87 ? -7.624 -11.419 9.222 1.00 88.94 87 HIS A C 1
ATOM 709 O O . HIS A 1 87 ? -6.800 -10.650 8.720 1.00 88.94 87 HIS A O 1
ATOM 715 N N . VAL A 1 88 ? -8.936 -11.316 8.963 1.00 91.56 88 VAL A N 1
ATOM 716 C CA . VAL A 1 88 ? -9.505 -10.239 8.135 1.00 91.56 88 VAL A CA 1
ATOM 717 C C . VAL A 1 88 ? -9.238 -8.874 8.759 1.00 91.56 88 VAL A C 1
ATOM 719 O O . VAL A 1 88 ? -8.805 -7.955 8.059 1.00 91.56 88 VAL A O 1
ATOM 722 N N . ILE A 1 89 ? -9.465 -8.745 10.068 1.00 89.19 89 ILE A N 1
ATOM 723 C CA . ILE A 1 89 ? -9.193 -7.515 10.815 1.00 89.19 89 ILE A CA 1
ATOM 724 C C . ILE A 1 89 ? -7.712 -7.143 10.710 1.00 89.19 89 ILE A C 1
ATOM 726 O O . ILE A 1 89 ? -7.398 -6.016 10.327 1.00 89.19 89 ILE A O 1
ATOM 730 N N . GLU A 1 90 ? -6.817 -8.091 10.986 1.00 89.88 90 GLU A N 1
ATOM 731 C CA . GLU A 1 90 ? -5.370 -7.871 10.983 1.00 89.88 90 GLU A CA 1
ATOM 732 C C . GLU A 1 90 ? -4.874 -7.392 9.608 1.00 89.88 90 GLU A C 1
ATOM 734 O O . GLU A 1 90 ? -4.098 -6.440 9.504 1.00 89.88 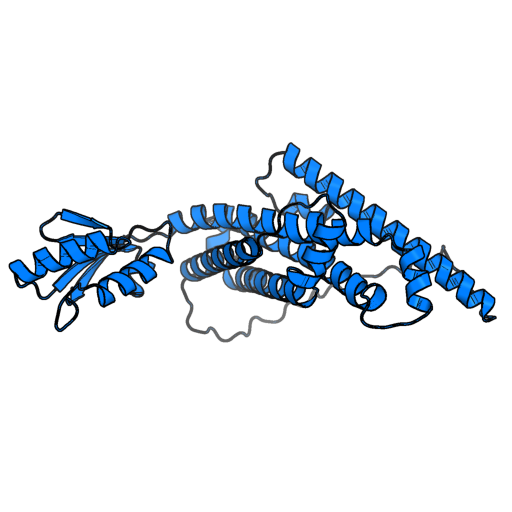90 GLU A O 1
ATOM 739 N N . ILE A 1 91 ? -5.362 -8.004 8.526 1.00 94.12 91 ILE A N 1
ATOM 740 C CA . ILE A 1 91 ? -5.032 -7.593 7.156 1.00 94.12 91 ILE A CA 1
ATOM 741 C C . ILE A 1 91 ? -5.549 -6.191 6.849 1.00 94.12 91 ILE A C 1
ATOM 743 O O . ILE A 1 91 ? -4.810 -5.376 6.290 1.00 94.12 91 ILE A O 1
ATOM 747 N N . CYS A 1 92 ? -6.788 -5.883 7.233 1.00 93.75 92 CYS A N 1
ATOM 748 C CA . CYS A 1 92 ? -7.341 -4.548 7.045 1.00 93.75 92 CYS A CA 1
ATOM 749 C C . CYS A 1 92 ? -6.485 -3.504 7.774 1.00 93.75 92 CYS A C 1
ATOM 751 O O . CYS A 1 92 ? -6.093 -2.514 7.161 1.00 93.75 92 CYS A O 1
ATOM 753 N N . GLU A 1 93 ? -6.119 -3.743 9.035 1.00 90.56 93 GLU A N 1
ATOM 754 C CA . GLU A 1 93 ? -5.263 -2.853 9.829 1.00 90.56 93 GLU A CA 1
ATOM 755 C C . GLU A 1 93 ? -3.868 -2.667 9.218 1.00 90.56 93 GLU A C 1
ATOM 757 O O . GLU A 1 93 ? -3.382 -1.532 9.128 1.00 90.56 93 GLU A O 1
ATOM 762 N N . LYS A 1 94 ? -3.252 -3.743 8.708 1.00 94.25 94 LYS A N 1
ATOM 763 C CA . LYS A 1 94 ? -1.986 -3.673 7.960 1.00 94.25 94 LYS A CA 1
ATOM 764 C C . LYS A 1 94 ? -2.109 -2.780 6.721 1.00 94.25 94 LYS A C 1
ATOM 766 O O . LYS A 1 94 ? -1.222 -1.957 6.486 1.00 94.25 94 LYS A O 1
ATOM 771 N N . ILE A 1 95 ? -3.208 -2.872 5.962 1.00 96.31 95 ILE A N 1
ATOM 772 C CA . ILE A 1 95 ? -3.462 -1.992 4.805 1.00 96.31 95 ILE A CA 1
ATOM 773 C C . ILE A 1 95 ? -3.540 -0.527 5.253 1.00 96.31 95 ILE A C 1
ATOM 775 O O . ILE A 1 95 ? -2.866 0.320 4.658 1.00 96.31 95 ILE A O 1
ATOM 779 N N . LYS A 1 96 ? -4.280 -0.220 6.333 1.00 93.94 96 LYS A N 1
ATOM 780 C CA . LYS A 1 96 ? -4.358 1.154 6.872 1.00 93.94 96 LYS A CA 1
ATOM 781 C C . LYS A 1 96 ? -2.978 1.677 7.261 1.00 93.94 96 LYS A C 1
ATOM 783 O O . LYS A 1 96 ? -2.630 2.817 6.952 1.00 93.94 96 LYS A O 1
ATOM 788 N N . HIS A 1 97 ? -2.177 0.846 7.929 1.00 92.12 97 HIS A N 1
ATOM 789 C CA . HIS A 1 97 ? -0.829 1.209 8.353 1.00 92.12 97 HIS A CA 1
ATOM 790 C C . HIS A 1 97 ? 0.082 1.535 7.160 1.00 92.12 97 HIS A C 1
ATOM 792 O O . HIS A 1 97 ? 0.717 2.591 7.152 1.00 92.12 97 HIS A O 1
ATOM 798 N N . ILE A 1 98 ? 0.115 0.680 6.131 1.00 94.06 98 ILE A N 1
ATOM 799 C CA . ILE A 1 98 ? 0.931 0.928 4.931 1.00 94.06 98 ILE A CA 1
ATOM 800 C C . ILE A 1 98 ? 0.450 2.171 4.182 1.00 94.06 98 ILE A C 1
ATOM 802 O O . ILE A 1 98 ? 1.280 2.973 3.757 1.00 94.06 98 ILE A O 1
ATOM 806 N N . SER A 1 99 ? -0.864 2.360 4.042 1.00 94.94 99 SER A N 1
ATOM 807 C CA . SER A 1 99 ? -1.436 3.557 3.414 1.00 94.94 99 SER A CA 1
ATOM 808 C C . SER A 1 99 ? -0.932 4.834 4.100 1.00 94.94 99 SER A C 1
ATOM 810 O O . SER A 1 99 ? -0.404 5.723 3.427 1.00 94.94 99 SER A O 1
ATOM 812 N N . ARG A 1 100 ? -0.974 4.901 5.440 1.00 92.06 100 ARG A N 1
ATOM 813 C CA . ARG A 1 100 ? -0.405 6.022 6.213 1.00 92.06 100 ARG A CA 1
ATOM 814 C C . ARG A 1 100 ? 1.093 6.200 5.946 1.00 92.06 100 ARG A C 1
ATOM 816 O O . ARG A 1 100 ? 1.520 7.300 5.610 1.00 92.06 100 ARG A O 1
ATOM 823 N N . LEU A 1 101 ? 1.868 5.116 6.000 1.00 91.56 101 LEU A N 1
ATOM 824 C CA . LEU A 1 101 ? 3.318 5.143 5.779 1.00 91.56 101 LEU A CA 1
ATOM 825 C C . LEU A 1 101 ? 3.694 5.652 4.375 1.00 91.56 101 LEU A C 1
ATOM 827 O O . LEU A 1 101 ? 4.637 6.431 4.220 1.00 91.56 101 LEU A O 1
ATOM 831 N N . MET A 1 102 ? 2.950 5.252 3.341 1.00 91.19 102 MET A N 1
ATOM 832 C CA . MET A 1 102 ? 3.156 5.757 1.981 1.00 91.19 102 MET A CA 1
ATOM 833 C C . MET A 1 102 ? 2.756 7.235 1.867 1.00 91.19 102 MET A C 1
ATOM 835 O O . MET A 1 102 ? 3.474 8.012 1.236 1.00 91.19 102 MET A O 1
ATOM 839 N N . ASN A 1 103 ? 1.677 7.658 2.534 1.00 90.06 103 ASN A N 1
ATOM 840 C CA . ASN A 1 103 ? 1.234 9.056 2.570 1.00 90.06 103 ASN A CA 1
ATOM 841 C C . ASN A 1 103 ? 2.224 9.987 3.294 1.00 90.06 103 ASN A C 1
ATOM 843 O O . ASN A 1 103 ? 2.450 11.112 2.836 1.00 90.06 103 ASN A O 1
ATOM 847 N N . ASP A 1 104 ? 2.905 9.504 4.334 1.00 85.69 104 ASP A N 1
ATOM 848 C CA . ASP A 1 104 ? 3.933 10.256 5.070 1.00 85.69 104 ASP A CA 1
ATOM 849 C C . ASP A 1 104 ? 5.139 10.648 4.206 1.00 85.69 104 ASP A C 1
ATOM 851 O O . ASP A 1 104 ? 5.845 11.615 4.507 1.00 85.69 104 ASP A O 1
ATOM 855 N N . SER A 1 105 ? 5.348 9.959 3.079 1.00 77.25 105 SER A N 1
ATOM 856 C CA . SER A 1 105 ? 6.397 10.311 2.118 1.00 77.25 105 SER A CA 1
ATOM 857 C C . SER A 1 105 ? 6.165 11.689 1.473 1.00 77.25 105 SER A C 1
ATOM 859 O O . SER A 1 105 ? 7.119 12.309 0.988 1.00 77.25 105 SER A O 1
ATOM 861 N N . LYS A 1 106 ? 4.923 12.212 1.492 1.00 78.25 106 LYS A N 1
ATOM 862 C CA . LYS A 1 106 ? 4.536 13.519 0.920 1.00 78.25 106 LYS A CA 1
ATOM 863 C C . LYS A 1 106 ? 5.091 13.705 -0.496 1.00 78.25 106 LYS A C 1
ATOM 865 O O . LYS A 1 106 ? 5.759 14.702 -0.797 1.00 78.25 106 LYS A O 1
ATOM 870 N N . ILE A 1 107 ? 4.898 12.687 -1.328 1.00 76.25 107 ILE A N 1
ATOM 871 C CA . ILE A 1 107 ? 5.218 12.699 -2.754 1.00 76.25 107 ILE A CA 1
ATOM 872 C C . ILE A 1 107 ? 3.878 12.764 -3.480 1.00 76.25 107 ILE A C 1
ATOM 874 O O . ILE A 1 107 ? 3.041 11.884 -3.314 1.00 76.25 107 ILE A O 1
ATOM 878 N N . SER A 1 108 ? 3.661 13.834 -4.233 1.00 73.88 108 SER A N 1
ATOM 879 C CA . SER A 1 108 ? 2.526 13.994 -5.143 1.00 73.88 108 SER A CA 1
ATOM 880 C C . SER A 1 108 ? 2.981 13.749 -6.582 1.00 73.88 108 SER A C 1
ATOM 882 O O . SER A 1 108 ? 4.165 13.521 -6.816 1.00 73.88 108 SER A O 1
ATOM 884 N N . GLN A 1 109 ? 2.069 13.826 -7.558 1.00 75.75 109 GLN A N 1
ATOM 885 C CA . GLN A 1 109 ? 2.496 13.893 -8.957 1.00 75.75 109 GLN A CA 1
ATOM 886 C C . GLN A 1 109 ? 3.370 15.134 -9.163 1.00 75.75 109 GLN A C 1
ATOM 888 O O . GLN A 1 109 ? 2.985 16.234 -8.761 1.00 75.75 109 GLN A O 1
ATOM 893 N N . LEU A 1 110 ? 4.541 14.949 -9.767 1.00 81.19 110 LEU A N 1
ATOM 894 C CA . LEU A 1 110 ? 5.525 16.006 -9.996 1.00 81.19 110 LEU A CA 1
ATOM 895 C C . LEU A 1 110 ? 5.708 16.207 -11.496 1.00 81.19 110 LEU A C 1
ATOM 897 O O . LEU A 1 110 ? 5.934 15.250 -12.225 1.00 81.19 110 LEU A O 1
ATOM 901 N N . GLN A 1 111 ? 5.635 17.452 -11.957 1.00 73.50 111 GLN A N 1
ATOM 902 C CA . GLN A 1 111 ? 5.881 17.799 -13.365 1.00 73.50 111 GLN A CA 1
ATOM 903 C C . GLN A 1 111 ? 7.309 18.320 -13.583 1.00 73.50 111 GLN A C 1
ATOM 905 O O . GLN A 1 111 ? 7.836 18.285 -14.691 1.00 73.50 111 GLN A O 1
ATOM 910 N N . ASN A 1 112 ? 7.956 18.811 -12.523 1.00 80.38 112 ASN A N 1
ATOM 911 C CA . ASN A 1 112 ? 9.275 19.418 -12.611 1.00 80.38 112 ASN A CA 1
ATOM 912 C C . ASN A 1 112 ? 10.387 18.361 -12.504 1.00 80.38 112 ASN A C 1
ATOM 914 O O . ASN A 1 112 ? 10.481 17.623 -11.521 1.00 80.38 112 ASN A O 1
ATOM 918 N N . ARG A 1 113 ? 11.292 18.355 -13.487 1.00 77.19 113 ARG A N 1
ATOM 919 C CA . ARG A 1 113 ? 12.468 17.474 -13.562 1.00 77.19 113 ARG A CA 1
ATOM 920 C C . ARG A 1 113 ? 13.325 17.484 -12.291 1.00 77.19 113 ARG A C 1
ATOM 922 O O . ARG A 1 113 ? 13.739 16.429 -11.810 1.00 77.19 113 ARG A O 1
ATOM 929 N N . ASN A 1 114 ? 13.602 18.665 -11.740 1.00 77.69 114 ASN A N 1
ATOM 930 C CA . ASN A 1 114 ? 14.454 18.787 -10.555 1.00 77.69 114 ASN A CA 1
ATOM 931 C C . ASN A 1 114 ? 13.762 18.222 -9.310 1.00 77.69 114 ASN A C 1
ATOM 933 O O . ASN A 1 114 ? 14.410 17.604 -8.465 1.00 77.69 114 ASN A O 1
ATOM 937 N N . GLU A 1 115 ? 12.442 18.379 -9.223 1.00 81.94 115 GLU A N 1
ATOM 938 C CA . GLU A 1 115 ? 11.638 17.809 -8.143 1.00 81.94 115 GLU A CA 1
ATOM 939 C C . GLU A 1 115 ? 11.570 16.286 -8.250 1.00 81.94 115 GLU A C 1
ATOM 941 O O . GLU A 1 115 ? 11.737 15.612 -7.237 1.00 81.94 115 GLU A O 1
ATOM 946 N N . LEU A 1 116 ? 11.419 15.737 -9.462 1.00 81.19 116 LEU A N 1
ATOM 947 C CA . LEU 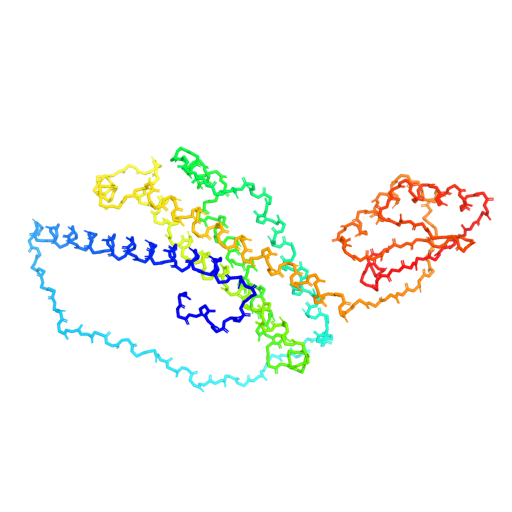A 1 116 ? 11.461 14.294 -9.716 1.00 81.19 116 LEU A CA 1
ATOM 948 C C . LEU A 1 116 ? 12.803 13.684 -9.287 1.00 81.19 116 LEU A C 1
ATOM 950 O O . LEU A 1 116 ? 12.828 12.702 -8.542 1.00 81.19 116 LEU A O 1
ATOM 954 N N . LYS A 1 117 ? 13.925 14.306 -9.677 1.00 81.44 117 LYS A N 1
ATOM 955 C CA . LYS A 1 117 ? 15.268 13.872 -9.257 1.00 81.44 117 LYS A CA 1
ATOM 956 C C . LYS A 1 117 ? 15.404 13.897 -7.731 1.00 81.44 117 LYS A C 1
ATOM 958 O O . LYS A 1 117 ? 15.868 12.925 -7.138 1.00 81.44 117 LYS A O 1
ATOM 963 N N . LEU A 1 118 ? 14.985 14.986 -7.081 1.00 83.31 118 LEU A N 1
ATOM 964 C CA . LEU A 1 118 ? 15.042 15.105 -5.620 1.00 83.31 118 LEU A CA 1
ATOM 965 C C . LEU A 1 118 ? 14.123 14.100 -4.914 1.00 83.31 118 LEU A C 1
ATOM 967 O O . LEU A 1 118 ? 14.500 13.579 -3.864 1.00 83.31 118 LEU A O 1
ATOM 971 N N . ALA A 1 119 ? 12.947 13.817 -5.473 1.00 81.75 119 ALA A N 1
ATOM 972 C CA . ALA A 1 119 ? 12.010 12.845 -4.930 1.00 81.75 119 ALA A CA 1
ATOM 973 C C . ALA A 1 119 ? 12.605 11.434 -4.947 1.00 81.75 119 ALA A C 1
ATOM 975 O O . ALA A 1 119 ? 12.610 10.786 -3.902 1.00 81.75 119 ALA A O 1
ATOM 976 N N . VAL A 1 120 ? 13.181 10.993 -6.069 1.00 79.94 120 VAL A N 1
ATOM 977 C CA . VAL A 1 120 ? 13.828 9.672 -6.157 1.00 79.94 120 VAL A CA 1
ATOM 978 C C . VAL A 1 120 ? 15.040 9.592 -5.225 1.00 79.94 120 VAL A C 1
ATOM 980 O O . VAL A 1 120 ? 15.117 8.686 -4.402 1.00 79.94 120 VAL A O 1
ATOM 983 N N . LEU A 1 121 ? 15.941 10.581 -5.250 1.00 78.81 121 LEU A N 1
ATOM 984 C CA . LEU A 1 121 ? 17.169 10.532 -4.444 1.00 78.81 121 LEU A CA 1
ATOM 985 C C . LEU A 1 121 ? 16.917 10.600 -2.928 1.00 78.81 121 LEU A C 1
ATOM 987 O O . LEU A 1 121 ? 17.594 9.919 -2.158 1.00 78.81 121 LEU A O 1
ATOM 991 N N . LYS A 1 122 ? 15.977 11.440 -2.473 1.00 80.38 122 LYS A N 1
ATOM 992 C CA . LYS A 1 122 ? 15.792 11.716 -1.035 1.00 80.38 122 LYS A CA 1
ATOM 993 C C . LYS A 1 122 ? 14.608 10.996 -0.405 1.00 80.38 122 LYS A C 1
ATOM 995 O O . LYS A 1 122 ? 14.650 10.722 0.793 1.00 80.38 122 LYS A O 1
ATOM 1000 N N . LYS A 1 123 ? 13.541 10.740 -1.163 1.00 82.75 123 LYS A N 1
ATOM 1001 C CA . LYS A 1 123 ? 12.268 10.253 -0.610 1.00 82.75 123 LYS A CA 1
ATOM 1002 C C . LYS A 1 123 ? 11.920 8.836 -1.061 1.00 82.75 123 LYS A C 1
ATOM 1004 O O . LYS A 1 123 ? 11.400 8.070 -0.255 1.00 82.75 123 LYS A O 1
ATOM 1009 N N . TYR A 1 124 ? 12.223 8.474 -2.306 1.00 85.19 124 TYR A N 1
ATOM 1010 C CA . TYR A 1 124 ? 11.784 7.220 -2.914 1.00 85.19 124 TYR A CA 1
ATOM 1011 C C . TYR A 1 124 ? 12.879 6.562 -3.763 1.00 85.19 124 TYR A C 1
ATOM 1013 O O . TYR A 1 124 ? 12.791 6.459 -4.983 1.00 85.19 124 TYR A O 1
ATOM 1021 N N . ASN A 1 125 ? 13.929 6.126 -3.074 1.00 86.12 125 ASN A N 1
ATOM 1022 C CA . ASN A 1 125 ? 15.031 5.361 -3.648 1.00 86.12 125 ASN A CA 1
ATOM 1023 C C . ASN A 1 125 ? 14.697 3.858 -3.724 1.00 86.12 125 ASN A C 1
ATOM 1025 O O . ASN A 1 125 ? 13.681 3.398 -3.192 1.00 86.12 125 ASN A O 1
ATOM 1029 N N . GLU A 1 126 ? 15.579 3.066 -4.324 1.00 90.69 126 GLU A N 1
ATOM 1030 C CA . GLU A 1 126 ? 15.479 1.612 -4.467 1.00 90.69 126 GLU A CA 1
ATOM 1031 C C . GLU A 1 126 ? 15.207 0.928 -3.119 1.00 90.69 126 GLU A C 1
ATOM 1033 O O . GLU A 1 126 ? 14.358 0.040 -3.005 1.00 90.69 126 GLU A O 1
ATOM 1038 N N . LYS A 1 127 ? 15.888 1.373 -2.054 1.00 91.19 127 LYS A N 1
ATOM 1039 C CA . LYS A 1 127 ? 15.689 0.843 -0.699 1.00 91.19 127 LYS A CA 1
ATOM 1040 C C . LYS A 1 127 ? 14.257 1.074 -0.205 1.00 91.19 127 LYS A C 1
ATOM 1042 O O . LYS A 1 127 ? 13.671 0.166 0.385 1.00 91.19 127 LYS A O 1
ATOM 1047 N N . ARG A 1 128 ? 13.684 2.258 -0.444 1.00 90.69 128 ARG A N 1
ATOM 1048 C CA . ARG A 1 128 ? 12.294 2.588 -0.087 1.00 90.69 128 ARG A CA 1
ATOM 1049 C C . ARG A 1 128 ? 11.288 1.842 -0.958 1.00 90.69 128 ARG A C 1
ATOM 1051 O O . ARG A 1 128 ? 10.319 1.321 -0.415 1.00 90.69 128 ARG A O 1
ATOM 1058 N N . ALA A 1 129 ? 11.531 1.726 -2.263 1.00 92.12 129 ALA A N 1
ATOM 1059 C CA . ALA A 1 129 ? 10.701 0.918 -3.156 1.00 92.12 129 ALA A CA 1
ATOM 1060 C C . ALA A 1 129 ? 10.644 -0.546 -2.684 1.00 92.12 129 ALA A C 1
ATOM 1062 O O . ALA A 1 129 ? 9.560 -1.104 -2.512 1.00 92.12 129 ALA A O 1
ATOM 1063 N N . ARG A 1 130 ? 11.802 -1.133 -2.348 1.00 94.94 130 ARG A N 1
ATOM 1064 C CA . ARG A 1 130 ? 11.909 -2.488 -1.786 1.00 94.94 130 ARG A CA 1
ATOM 1065 C C . ARG A 1 130 ? 11.166 -2.630 -0.458 1.00 94.94 130 ARG A C 1
ATOM 1067 O O . ARG A 1 130 ? 10.463 -3.615 -0.264 1.00 94.94 130 ARG A O 1
ATOM 1074 N N . MET A 1 131 ? 11.308 -1.659 0.448 1.00 95.12 131 MET A N 1
ATOM 1075 C CA . MET A 1 131 ? 10.597 -1.663 1.731 1.00 95.12 131 MET A CA 1
ATOM 1076 C C . MET A 1 131 ? 9.079 -1.716 1.521 1.00 95.12 131 MET A C 1
ATOM 1078 O O . MET A 1 131 ? 8.430 -2.603 2.069 1.00 95.12 131 MET A O 1
ATOM 1082 N N . HIS A 1 132 ? 8.517 -0.813 0.710 1.00 94.50 132 HIS A N 1
ATOM 1083 C CA . HIS A 1 132 ? 7.078 -0.805 0.434 1.00 94.50 132 HIS A CA 1
ATOM 1084 C C . HIS A 1 132 ? 6.621 -2.103 -0.237 1.00 94.50 132 HIS A C 1
ATOM 1086 O O . HIS A 1 132 ? 5.612 -2.671 0.172 1.00 94.50 132 HIS A O 1
ATOM 1092 N N . LYS A 1 133 ? 7.389 -2.609 -1.215 1.00 95.94 133 LYS A N 1
ATOM 1093 C CA . LYS A 1 133 ? 7.082 -3.869 -1.902 1.00 95.94 133 LYS A CA 1
ATOM 1094 C C . LYS A 1 133 ? 6.965 -5.019 -0.904 1.00 95.94 133 LYS A C 1
ATOM 1096 O O . LYS A 1 133 ? 5.985 -5.752 -0.935 1.00 95.94 133 LYS A O 1
ATOM 1101 N N . ASN A 1 134 ? 7.941 -5.154 -0.007 1.00 96.44 134 ASN A N 1
ATOM 1102 C CA . ASN A 1 134 ? 7.957 -6.228 0.983 1.00 96.44 134 ASN A CA 1
ATOM 1103 C C . ASN A 1 134 ? 6.775 -6.124 1.956 1.00 96.44 134 ASN A C 1
ATOM 1105 O O . ASN A 1 134 ? 6.150 -7.135 2.256 1.00 96.44 134 ASN A O 1
ATOM 1109 N N . LEU A 1 135 ? 6.429 -4.914 2.411 1.00 96.12 135 LEU A N 1
ATOM 1110 C CA . LEU A 1 135 ? 5.274 -4.713 3.290 1.00 96.12 135 LEU A CA 1
ATOM 1111 C C . LEU A 1 135 ? 3.962 -5.140 2.611 1.00 96.12 135 LEU A C 1
ATOM 1113 O O . LEU A 1 135 ? 3.171 -5.859 3.213 1.00 96.12 135 LEU A O 1
ATOM 1117 N N . ILE A 1 136 ? 3.750 -4.756 1.349 1.00 96.38 136 ILE A N 1
ATOM 1118 C CA . ILE A 1 136 ? 2.543 -5.132 0.595 1.00 96.38 136 ILE A CA 1
ATOM 1119 C C . ILE A 1 136 ? 2.539 -6.628 0.257 1.00 96.38 136 ILE A C 1
ATOM 1121 O O . ILE A 1 136 ? 1.503 -7.281 0.358 1.00 96.38 136 ILE A O 1
ATOM 1125 N N . HIS A 1 137 ? 3.697 -7.197 -0.083 1.00 96.19 137 HIS A N 1
ATOM 1126 C CA . HIS A 1 137 ? 3.843 -8.632 -0.318 1.00 96.19 137 HIS A CA 1
ATOM 1127 C C . HIS A 1 137 ? 3.457 -9.457 0.916 1.00 96.19 137 HIS A C 1
ATOM 1129 O O . HIS A 1 137 ? 2.796 -10.486 0.777 1.00 96.19 137 HIS A O 1
ATOM 1135 N N . ASN A 1 138 ? 3.827 -9.002 2.118 1.00 95.88 138 ASN A N 1
ATOM 1136 C CA . ASN A 1 138 ? 3.435 -9.662 3.363 1.00 95.88 138 ASN A CA 1
ATOM 1137 C C . ASN A 1 138 ? 1.910 -9.675 3.521 1.00 95.88 138 ASN A C 1
ATOM 1139 O O . ASN A 1 138 ? 1.349 -10.733 3.771 1.00 95.88 138 ASN A O 1
ATOM 1143 N N . ILE A 1 139 ? 1.227 -8.554 3.256 1.00 95.88 139 ILE A N 1
ATOM 1144 C CA . ILE A 1 139 ? -0.247 -8.517 3.272 1.00 95.88 139 ILE A CA 1
ATOM 1145 C C . ILE A 1 139 ? -0.835 -9.512 2.272 1.00 95.88 139 ILE A C 1
ATOM 1147 O O . ILE A 1 139 ? -1.763 -10.243 2.609 1.00 95.88 139 ILE A O 1
ATOM 1151 N N . GLN A 1 140 ? -0.308 -9.560 1.045 1.00 95.19 140 GLN A N 1
ATOM 1152 C CA . GLN A 1 140 ? -0.812 -10.496 0.041 1.00 95.19 140 GLN A CA 1
ATOM 1153 C C . GLN A 1 140 ? -0.587 -11.955 0.458 1.00 95.19 140 GLN A C 1
ATOM 1155 O O . GLN A 1 140 ? -1.456 -12.793 0.231 1.00 95.19 140 GLN A O 1
ATOM 1160 N N . SER A 1 141 ? 0.559 -12.249 1.073 1.00 94.06 141 SER A N 1
ATOM 1161 C CA . SER A 1 141 ? 0.901 -13.587 1.567 1.00 94.06 141 SER A CA 1
ATOM 1162 C C . SER A 1 141 ? -0.021 -14.008 2.708 1.00 94.06 141 SER A C 1
ATOM 1164 O O . SER A 1 141 ? -0.561 -15.113 2.676 1.00 94.06 141 SER A O 1
ATOM 1166 N N . ASP A 1 142 ? -0.268 -13.112 3.665 1.00 92.44 142 ASP A N 1
ATOM 1167 C CA . ASP A 1 142 ? -1.191 -13.349 4.775 1.00 92.44 142 ASP A CA 1
ATOM 1168 C C . ASP A 1 142 ? -2.616 -13.576 4.246 1.00 92.44 142 ASP A C 1
ATOM 1170 O O . ASP A 1 142 ? -3.289 -14.526 4.647 1.00 92.44 142 ASP A O 1
ATOM 1174 N N . PHE A 1 143 ? -3.060 -12.762 3.281 1.00 94.31 143 PHE A N 1
ATOM 1175 C CA . PHE A 1 143 ? -4.370 -12.919 2.645 1.00 94.31 143 PHE A CA 1
ATOM 1176 C C . PHE A 1 143 ? -4.494 -14.277 1.946 1.00 94.31 143 PHE A C 1
ATOM 1178 O O . PHE A 1 143 ? -5.470 -15.001 2.148 1.00 94.31 143 PHE A O 1
ATOM 1185 N N . ASP A 1 144 ? -3.505 -14.640 1.128 1.00 92.69 144 ASP A N 1
ATOM 1186 C CA . ASP A 1 144 ? -3.519 -15.887 0.361 1.00 92.69 144 ASP A CA 1
ATOM 1187 C C . ASP A 1 144 ? -3.418 -17.132 1.259 1.00 92.69 144 ASP A C 1
ATOM 1189 O O . ASP A 1 144 ? -3.904 -18.196 0.871 1.00 92.69 144 ASP A O 1
ATOM 1193 N N . THR A 1 145 ? -2.838 -16.992 2.454 1.00 89.25 145 THR A N 1
ATOM 1194 C CA . THR A 1 145 ? -2.685 -18.072 3.441 1.00 89.25 145 THR A CA 1
ATOM 1195 C C . THR A 1 145 ? -3.933 -18.254 4.303 1.00 89.25 145 THR A C 1
ATOM 1197 O O . THR A 1 145 ? -4.368 -19.388 4.513 1.00 89.25 145 THR A O 1
ATOM 1200 N N . HIS A 1 146 ? -4.512 -17.154 4.796 1.00 87.19 146 HIS A N 1
ATOM 1201 C CA . HIS A 1 146 ? -5.533 -17.191 5.847 1.00 87.19 146 HIS A CA 1
ATOM 1202 C C . HIS A 1 146 ? -6.951 -16.848 5.377 1.00 87.19 146 HIS A C 1
ATOM 1204 O O . HIS A 1 146 ? -7.903 -17.230 6.048 1.00 87.19 146 HIS A O 1
ATOM 1210 N N . ILE A 1 147 ? -7.120 -16.150 4.247 1.00 89.31 147 ILE A N 1
ATOM 1211 C CA . ILE A 1 147 ? -8.438 -15.686 3.770 1.00 89.31 147 ILE A CA 1
ATOM 1212 C C . ILE A 1 147 ? -8.830 -16.341 2.449 1.00 89.31 147 ILE A C 1
ATOM 1214 O O . ILE A 1 147 ? -9.988 -16.708 2.256 1.00 89.31 147 ILE A O 1
ATOM 1218 N N . LYS A 1 148 ? -7.903 -16.500 1.510 1.00 87.50 148 LYS A N 1
ATOM 1219 C CA . LYS A 1 148 ? -8.238 -17.006 0.177 1.00 87.50 148 LYS A CA 1
ATOM 1220 C C . LYS A 1 148 ? -8.794 -18.436 0.229 1.00 87.50 148 LYS A C 1
ATOM 1222 O O . LYS A 1 148 ? -8.217 -19.324 0.850 1.00 87.50 148 LYS A O 1
ATOM 1227 N N . ASN A 1 149 ? -9.877 -18.681 -0.505 1.00 84.75 149 ASN A N 1
ATOM 1228 C CA . ASN A 1 149 ? -10.634 -19.936 -0.559 1.00 84.75 149 ASN A CA 1
ATOM 1229 C C . ASN A 1 149 ? -11.241 -20.383 0.786 1.00 84.75 149 ASN A C 1
ATOM 1231 O O . ASN A 1 149 ? -11.465 -21.577 0.995 1.00 84.75 149 ASN A O 1
ATOM 1235 N N . THR A 1 150 ? -11.509 -19.449 1.697 1.00 85.25 150 THR A N 1
ATOM 1236 C CA . THR A 1 150 ? -12.194 -19.726 2.972 1.00 85.25 150 THR A CA 1
ATOM 1237 C C . THR A 1 150 ? -13.686 -19.393 2.904 1.00 85.25 150 THR A C 1
ATOM 1239 O O . THR A 1 150 ? -14.185 -18.812 1.933 1.00 85.25 150 THR A O 1
ATOM 1242 N N . ARG A 1 151 ? -14.430 -19.752 3.959 1.00 84.50 151 ARG A N 1
ATOM 1243 C CA . ARG A 1 151 ? -15.860 -19.423 4.069 1.00 84.50 151 ARG A CA 1
ATOM 1244 C C . ARG A 1 151 ? -16.072 -17.922 4.238 1.00 84.50 151 ARG A C 1
ATOM 1246 O O . ARG A 1 151 ? -17.043 -17.398 3.690 1.00 84.50 151 ARG A O 1
ATOM 1253 N N . ILE A 1 152 ? -15.173 -17.233 4.946 1.00 86.00 152 ILE A N 1
ATOM 1254 C CA . ILE A 1 152 ? -15.259 -15.782 5.117 1.00 86.00 152 ILE A CA 1
ATOM 1255 C C . ILE A 1 152 ? -15.114 -15.034 3.780 1.00 86.00 152 ILE A C 1
ATOM 1257 O O . ILE A 1 152 ? -15.922 -14.150 3.504 1.00 86.00 152 ILE A O 1
ATOM 1261 N N . GLU A 1 153 ? -14.206 -15.445 2.885 1.00 88.88 153 GLU A N 1
ATOM 1262 C CA . GLU A 1 153 ? -14.087 -14.851 1.537 1.00 88.88 153 GLU A CA 1
ATOM 1263 C C . GLU A 1 153 ? -15.340 -15.101 0.684 1.00 88.88 153 GLU A C 1
ATOM 1265 O O . GLU A 1 153 ? -15.796 -14.219 -0.045 1.00 88.88 153 GLU A O 1
ATOM 1270 N N . ALA A 1 154 ? -15.940 -16.291 0.790 1.00 85.88 154 ALA A N 1
ATOM 1271 C CA . ALA A 1 154 ? -17.190 -16.595 0.096 1.00 85.88 154 ALA A CA 1
ATOM 1272 C C . ALA A 1 154 ? -18.366 -15.751 0.622 1.00 85.88 154 ALA A C 1
ATOM 1274 O O . ALA A 1 154 ? -19.234 -15.347 -0.156 1.00 85.88 154 ALA A O 1
ATOM 1275 N N . ARG A 1 155 ? -18.385 -15.463 1.928 1.00 87.38 155 ARG A N 1
ATOM 1276 C CA . ARG A 1 155 ? -19.419 -14.653 2.583 1.00 87.38 155 ARG A CA 1
ATOM 1277 C C . ARG A 1 155 ? -19.277 -13.160 2.275 1.00 87.38 155 ARG A C 1
ATOM 1279 O O . ARG A 1 155 ? -20.288 -12.504 2.042 1.00 87.38 155 ARG A O 1
ATOM 1286 N N . TYR A 1 156 ? -18.053 -12.636 2.250 1.00 89.25 156 TYR A N 1
ATOM 1287 C CA . TYR A 1 156 ? -17.760 -11.221 2.015 1.00 89.25 156 TYR A CA 1
ATOM 1288 C C . TYR A 1 156 ? -17.020 -11.044 0.683 1.00 89.25 156 TYR A C 1
ATOM 1290 O O . TYR A 1 156 ? -15.791 -11.041 0.639 1.00 89.25 156 TYR A O 1
ATOM 1298 N N . GLN A 1 157 ? -17.767 -10.858 -0.414 1.00 87.81 157 GLN A N 1
ATOM 1299 C CA . GLN A 1 157 ? -17.182 -10.716 -1.762 1.00 87.81 157 GLN A CA 1
ATOM 1300 C C . GLN A 1 157 ? -16.202 -9.535 -1.880 1.00 87.81 157 GLN A C 1
ATOM 1302 O O . GLN A 1 157 ? -15.272 -9.592 -2.685 1.00 87.81 157 GLN A O 1
ATOM 1307 N N . ASP A 1 158 ? -16.353 -8.512 -1.037 1.00 93.62 158 ASP A N 1
ATOM 1308 C CA . ASP A 1 158 ? -15.438 -7.371 -0.952 1.00 93.62 158 ASP A CA 1
ATOM 1309 C C . ASP A 1 158 ? -14.000 -7.766 -0.596 1.00 93.62 158 ASP A C 1
ATOM 1311 O O . ASP A 1 158 ? -13.067 -7.067 -0.986 1.00 93.62 158 ASP A O 1
ATOM 1315 N N . LEU A 1 159 ? -13.782 -8.917 0.054 1.00 93.69 159 LEU A N 1
ATOM 1316 C CA . LEU A 1 159 ? -12.436 -9.428 0.328 1.00 93.69 159 LEU A CA 1
ATOM 1317 C C . L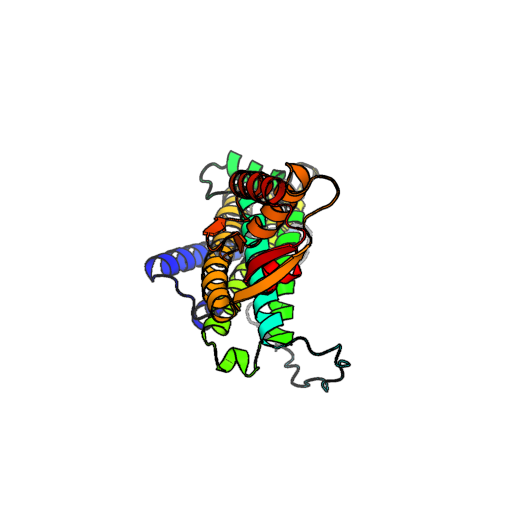EU A 1 159 ? -11.669 -9.745 -0.965 1.00 93.69 159 LEU A C 1
ATOM 1319 O O . LEU A 1 159 ? -10.465 -9.501 -1.036 1.00 93.69 159 LEU A O 1
ATOM 1323 N N . LYS A 1 160 ? -12.350 -10.197 -2.026 1.00 93.12 160 LYS A N 1
ATOM 1324 C CA . LYS A 1 160 ? -11.709 -10.426 -3.333 1.00 93.12 160 LYS A CA 1
ATOM 1325 C C . LYS A 1 160 ? -11.254 -9.120 -3.977 1.00 93.12 160 LYS A C 1
ATOM 1327 O O . LYS A 1 160 ? -10.170 -9.066 -4.557 1.00 93.12 160 LYS A O 1
ATOM 1332 N N . ILE A 1 161 ? -12.065 -8.071 -3.850 1.00 95.81 161 ILE A N 1
ATOM 1333 C CA . ILE A 1 161 ? -11.737 -6.729 -4.345 1.00 95.81 161 ILE A CA 1
ATOM 1334 C C . ILE A 1 161 ? -10.576 -6.150 -3.525 1.00 95.81 161 ILE A C 1
ATOM 1336 O O . ILE A 1 161 ? -9.616 -5.630 -4.093 1.00 95.81 161 ILE A O 1
ATOM 1340 N N . LEU A 1 162 ? -10.605 -6.315 -2.197 1.00 96.69 162 LEU A N 1
ATOM 1341 C CA . LEU A 1 162 ? -9.528 -5.899 -1.296 1.00 96.69 162 LEU A CA 1
ATOM 1342 C C . LEU A 1 162 ? -8.195 -6.553 -1.678 1.00 96.69 162 LEU A C 1
ATOM 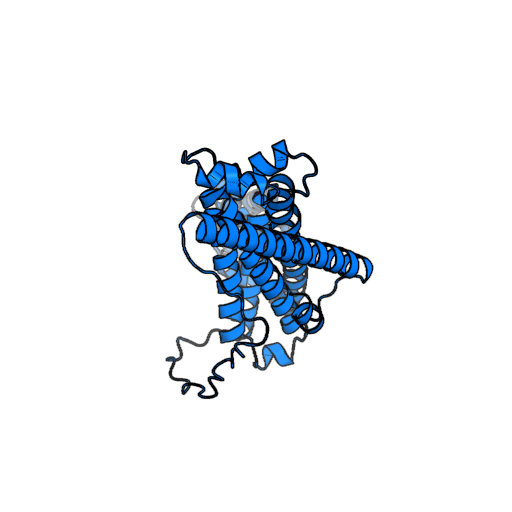1344 O O . LEU A 1 162 ? -7.176 -5.871 -1.761 1.00 96.69 162 LEU A O 1
ATOM 1348 N N . ARG A 1 163 ? -8.204 -7.853 -1.997 1.00 95.81 163 ARG A N 1
ATOM 1349 C CA . ARG A 1 163 ? -7.028 -8.557 -2.526 1.00 95.81 163 ARG A CA 1
ATOM 1350 C C . ARG A 1 163 ? -6.511 -7.914 -3.816 1.00 95.81 163 ARG A C 1
ATOM 1352 O O . ARG A 1 163 ? -5.302 -7.762 -3.973 1.00 95.81 163 ARG A O 1
ATOM 1359 N N . GLY A 1 164 ? -7.403 -7.495 -4.714 1.00 96.12 164 GLY A N 1
ATOM 1360 C CA . GLY A 1 164 ? -7.051 -6.723 -5.910 1.00 96.12 164 GLY A CA 1
ATOM 1361 C C . GLY A 1 164 ? -6.316 -5.419 -5.582 1.00 96.12 164 GLY A C 1
ATOM 1362 O O . GLY A 1 164 ? -5.272 -5.133 -6.176 1.00 96.12 164 GLY A O 1
ATOM 1363 N N . TYR A 1 165 ? -6.799 -4.679 -4.579 1.00 97.44 165 TYR A N 1
ATOM 1364 C CA . TYR A 1 165 ? -6.156 -3.460 -4.073 1.00 97.44 165 TYR A CA 1
ATOM 1365 C C . TYR A 1 165 ? -4.805 -3.693 -3.385 1.00 97.44 165 TYR A C 1
ATOM 1367 O O . TYR A 1 165 ? -4.021 -2.754 -3.272 1.00 97.44 165 TYR A O 1
ATOM 1375 N N . VAL A 1 166 ? -4.490 -4.923 -2.973 1.00 96.81 166 VAL A N 1
ATOM 1376 C CA . VAL A 1 166 ? -3.150 -5.309 -2.497 1.00 96.81 166 VAL A CA 1
ATOM 1377 C C . VAL A 1 166 ? -2.250 -5.712 -3.671 1.00 96.81 166 VAL A C 1
ATOM 1379 O O . VAL A 1 166 ? -1.094 -5.292 -3.750 1.00 96.81 166 VAL A O 1
ATOM 1382 N N . SER A 1 167 ? -2.779 -6.478 -4.627 1.00 96.44 167 SER A N 1
ATOM 1383 C CA . SER A 1 167 ? -2.012 -6.958 -5.779 1.00 96.44 167 SER A CA 1
ATOM 1384 C C . SER A 1 167 ? -1.577 -5.849 -6.735 1.00 96.44 167 SER A C 1
ATOM 1386 O O . SER A 1 167 ? -0.465 -5.904 -7.258 1.00 96.44 167 SER A O 1
ATOM 1388 N N . MET A 1 168 ? -2.410 -4.834 -6.975 1.00 96.19 168 MET A N 1
ATOM 1389 C CA . MET A 1 168 ? -2.054 -3.747 -7.895 1.00 96.19 168 MET A CA 1
ATOM 1390 C C . MET A 1 168 ? -0.820 -2.946 -7.449 1.00 96.19 168 MET A C 1
ATOM 1392 O O . MET A 1 168 ? 0.124 -2.848 -8.240 1.00 96.19 168 MET A O 1
ATOM 1396 N N . PRO A 1 169 ? -0.754 -2.423 -6.207 1.00 96.31 169 PRO A N 1
ATOM 1397 C CA . PRO A 1 169 ? 0.466 -1.829 -5.677 1.00 96.31 169 PRO A CA 1
ATOM 1398 C C . PRO A 1 169 ? 1.666 -2.771 -5.730 1.00 96.31 169 PRO A C 1
ATOM 1400 O O . PRO A 1 169 ? 2.758 -2.313 -6.036 1.00 96.31 169 PRO A O 1
ATOM 1403 N N . LEU A 1 170 ? 1.498 -4.075 -5.476 1.00 95.88 170 LEU A N 1
ATOM 1404 C CA . LEU A 1 170 ? 2.617 -5.021 -5.527 1.00 95.88 170 LEU A CA 1
ATOM 1405 C C . LEU A 1 170 ? 3.284 -5.033 -6.913 1.00 95.88 170 LEU A C 1
ATOM 1407 O O . LEU A 1 170 ? 4.494 -4.825 -7.004 1.00 95.88 170 LEU A O 1
ATOM 1411 N N . HIS A 1 171 ? 2.502 -5.191 -7.988 1.00 95.06 171 HIS A N 1
ATOM 1412 C CA . HIS A 1 171 ? 3.039 -5.191 -9.359 1.00 95.06 171 HIS A CA 1
ATOM 1413 C C . HIS A 1 171 ? 3.664 -3.844 -9.740 1.00 95.06 171 HIS A C 1
ATOM 1415 O O . HIS A 1 171 ? 4.690 -3.791 -10.415 1.00 95.06 171 HIS A O 1
ATOM 1421 N N . LEU A 1 172 ? 3.050 -2.738 -9.316 1.00 96.00 172 LEU A N 1
ATOM 1422 C CA . LEU A 1 172 ? 3.550 -1.394 -9.606 1.00 96.00 172 LEU A CA 1
ATOM 1423 C C . LEU A 1 172 ? 4.859 -1.098 -8.866 1.00 96.00 172 LEU A C 1
ATOM 1425 O O . LEU A 1 172 ? 5.785 -0.538 -9.456 1.00 96.00 172 LEU A O 1
ATOM 1429 N N . LEU A 1 173 ? 4.971 -1.516 -7.605 1.00 94.94 173 LEU A N 1
ATOM 1430 C CA . LEU A 1 173 ? 6.191 -1.395 -6.811 1.00 94.94 173 LEU A CA 1
ATOM 1431 C C . LEU A 1 173 ? 7.310 -2.295 -7.336 1.00 94.94 173 LEU A C 1
ATOM 1433 O O . LEU A 1 173 ? 8.474 -1.926 -7.214 1.00 94.94 173 LEU A O 1
ATOM 1437 N N . GLU A 1 174 ? 6.992 -3.438 -7.946 1.00 94.25 174 GLU A N 1
ATOM 1438 C CA . GLU A 1 174 ? 7.982 -4.260 -8.647 1.00 94.25 174 GLU A CA 1
ATOM 1439 C C . GLU A 1 174 ? 8.593 -3.521 -9.829 1.00 94.25 174 GLU A C 1
ATOM 1441 O O . GLU A 1 174 ? 9.816 -3.397 -9.896 1.00 94.25 174 GLU A O 1
ATOM 1446 N N . ILE A 1 175 ? 7.763 -2.955 -10.707 1.00 93.50 175 ILE A N 1
ATOM 1447 C CA . ILE A 1 175 ? 8.247 -2.114 -11.810 1.00 93.50 175 ILE A CA 1
ATOM 1448 C C . ILE A 1 175 ? 9.054 -0.942 -11.251 1.00 93.50 175 ILE A C 1
ATOM 1450 O O . ILE A 1 175 ? 10.171 -0.684 -11.692 1.00 93.50 175 ILE A O 1
ATOM 1454 N N . SER A 1 176 ? 8.520 -0.258 -10.241 1.00 93.62 176 SER A N 1
ATOM 1455 C CA . SER A 1 176 ? 9.181 0.899 -9.652 1.00 93.62 176 SER A CA 1
ATOM 1456 C C . SER A 1 176 ? 10.532 0.558 -9.025 1.00 93.62 176 SER A C 1
ATOM 1458 O O . SER A 1 176 ? 11.447 1.376 -9.095 1.00 93.62 176 SER A O 1
ATOM 1460 N N . LEU A 1 177 ? 10.673 -0.629 -8.429 1.00 94.06 177 LEU A N 1
ATOM 1461 C CA . LEU A 1 177 ? 11.929 -1.127 -7.880 1.00 94.06 177 LEU A CA 1
ATOM 1462 C C . LEU A 1 177 ? 12.957 -1.361 -8.990 1.00 94.06 177 LEU A C 1
ATOM 1464 O O . LEU A 1 177 ? 14.093 -0.922 -8.843 1.00 94.06 177 LEU A O 1
ATOM 1468 N N . TRP A 1 178 ? 12.566 -2.003 -10.095 1.00 92.44 178 TRP A N 1
ATOM 1469 C CA . TRP A 1 178 ? 13.451 -2.213 -11.245 1.00 92.44 178 TRP A CA 1
ATOM 1470 C C . TRP A 1 178 ? 13.911 -0.892 -11.863 1.00 92.44 178 TRP A C 1
ATOM 1472 O O . TRP A 1 178 ? 15.102 -0.713 -12.115 1.00 92.44 178 TRP A O 1
ATOM 1482 N N . LEU A 1 179 ? 12.991 0.057 -12.049 1.00 92.19 179 LEU A N 1
ATOM 1483 C CA . LEU A 1 179 ? 13.310 1.376 -12.594 1.00 92.19 179 LEU A CA 1
ATOM 1484 C C . LEU A 1 179 ? 14.226 2.182 -11.658 1.00 92.19 179 LEU A C 1
ATOM 1486 O O . LEU A 1 179 ? 15.207 2.767 -12.115 1.00 92.19 179 LEU A O 1
ATOM 1490 N N . ALA A 1 180 ? 13.945 2.189 -10.350 1.00 90.62 180 ALA A N 1
ATOM 1491 C CA . ALA A 1 180 ? 14.787 2.859 -9.359 1.00 90.62 180 ALA A CA 1
ATOM 1492 C C . ALA A 1 180 ? 16.178 2.216 -9.269 1.00 90.62 180 ALA A C 1
ATOM 1494 O O . ALA A 1 180 ? 17.179 2.926 -9.234 1.00 90.62 180 ALA A O 1
ATOM 1495 N N . HIS A 1 181 ? 16.251 0.883 -9.312 1.00 89.69 181 HIS A N 1
ATOM 1496 C CA . HIS A 1 181 ? 17.515 0.153 -9.355 1.00 89.69 181 HIS A CA 1
ATOM 1497 C C . HIS A 1 181 ? 18.336 0.516 -10.595 1.00 89.69 181 HIS A C 1
ATOM 1499 O O . HIS A 1 181 ? 19.530 0.795 -10.488 1.00 89.69 181 HIS A O 1
ATOM 1505 N N . PHE A 1 182 ? 17.697 0.540 -11.770 1.00 87.19 182 PHE A N 1
ATOM 1506 C CA . PHE A 1 182 ? 18.349 0.941 -13.012 1.00 87.19 182 PHE A CA 1
ATOM 1507 C C . PHE A 1 182 ? 18.906 2.363 -12.895 1.00 87.19 182 PHE A C 1
ATOM 1509 O O . PHE A 1 182 ? 20.089 2.572 -13.164 1.00 87.19 182 PHE A O 1
ATOM 1516 N N . TYR A 1 183 ? 18.089 3.299 -12.400 1.00 85.94 183 TYR A N 1
ATOM 1517 C CA . TYR A 1 183 ? 18.493 4.681 -12.168 1.00 85.94 183 TYR A CA 1
ATOM 1518 C C . TYR A 1 183 ? 19.693 4.790 -11.209 1.00 85.94 183 TYR A C 1
ATOM 1520 O O . TYR A 1 183 ? 20.682 5.450 -11.509 1.00 85.94 183 TYR A O 1
ATOM 1528 N N . GLU A 1 184 ? 19.668 4.115 -10.064 1.00 82.31 184 GLU A N 1
ATOM 1529 C CA . GLU A 1 184 ? 20.748 4.223 -9.075 1.00 82.31 184 GLU A CA 1
ATOM 1530 C C . GLU A 1 184 ? 22.052 3.564 -9.536 1.00 82.31 184 GLU A C 1
ATOM 1532 O O . GLU A 1 184 ? 23.140 4.094 -9.309 1.00 82.31 184 GLU A O 1
ATOM 1537 N N . ARG A 1 185 ? 21.967 2.409 -10.205 1.00 76.31 185 ARG A N 1
ATOM 1538 C CA . ARG A 1 185 ? 23.146 1.643 -10.640 1.00 76.31 185 ARG A CA 1
ATOM 1539 C C . ARG A 1 185 ? 23.809 2.202 -11.890 1.00 76.31 185 ARG A C 1
ATOM 1541 O O . ARG A 1 185 ? 25.028 2.084 -12.011 1.00 76.31 185 ARG A O 1
ATOM 1548 N N . HIS A 1 186 ? 23.024 2.759 -12.805 1.00 70.38 186 HIS A N 1
ATOM 1549 C CA . HIS A 1 186 ? 23.499 3.129 -14.136 1.00 70.38 186 HIS A CA 1
ATOM 1550 C C . HIS A 1 186 ? 23.401 4.634 -14.393 1.00 70.38 186 HIS A C 1
ATOM 1552 O O . HIS A 1 186 ? 24.045 5.107 -15.316 1.00 70.38 186 HIS A O 1
ATOM 1558 N N . GLU A 1 187 ? 22.691 5.401 -13.553 1.00 61.16 187 GLU A N 1
ATOM 1559 C CA . GLU A 1 187 ? 22.403 6.824 -13.788 1.00 61.16 187 GLU A CA 1
ATOM 1560 C C . GLU A 1 187 ? 22.689 7.768 -12.596 1.00 61.16 187 GLU A C 1
ATOM 1562 O O . GLU A 1 187 ? 22.580 8.990 -12.778 1.00 61.16 187 GLU A O 1
ATOM 1567 N N . ASP A 1 188 ? 23.1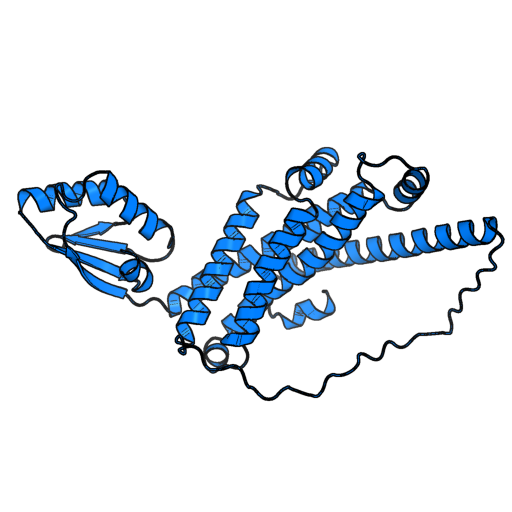07 7.286 -11.412 1.00 59.44 188 ASP A N 1
ATOM 1568 C CA . ASP A 1 188 ? 23.406 8.132 -10.235 1.00 59.44 188 ASP A CA 1
ATOM 1569 C C . ASP A 1 188 ? 24.889 8.541 -10.114 1.00 59.44 188 ASP A C 1
ATOM 1571 O O . ASP A 1 188 ? 25.805 7.746 -10.312 1.00 59.44 188 ASP A O 1
ATOM 1575 N N . GLU A 1 189 ? 25.139 9.829 -9.830 1.00 54.09 189 GLU A N 1
ATOM 1576 C CA . GLU A 1 189 ? 26.417 10.584 -9.918 1.00 54.09 189 GLU A CA 1
ATOM 1577 C C . GLU A 1 189 ? 27.559 10.036 -9.041 1.00 54.09 189 GLU A C 1
ATOM 1579 O O . GLU A 1 189 ? 28.688 10.502 -9.129 1.00 54.09 189 GLU A O 1
ATOM 1584 N N . ILE A 1 190 ? 27.295 8.992 -8.258 1.00 51.78 190 ILE A N 1
ATOM 1585 C CA . ILE A 1 190 ? 28.190 8.446 -7.236 1.00 51.78 190 ILE A CA 1
ATOM 1586 C C . ILE A 1 190 ? 29.288 7.531 -7.825 1.00 51.78 190 ILE A C 1
ATOM 1588 O O . ILE A 1 190 ? 30.333 7.360 -7.197 1.00 51.78 190 ILE A O 1
ATOM 1592 N N . ARG A 1 191 ? 29.112 6.956 -9.028 1.00 49.69 191 ARG A N 1
ATOM 1593 C CA . ARG A 1 191 ? 30.144 6.129 -9.697 1.00 49.69 191 ARG A CA 1
ATOM 1594 C C . ARG A 1 191 ? 30.506 6.675 -11.095 1.00 49.69 191 ARG A C 1
ATOM 1596 O O . ARG A 1 191 ? 29.628 6.699 -11.962 1.00 49.69 191 ARG A O 1
ATOM 1603 N N . PRO A 1 192 ? 31.760 7.115 -11.334 1.00 51.12 192 PRO A N 1
ATOM 1604 C CA . PRO A 1 192 ? 32.213 7.584 -12.648 1.00 51.12 192 PRO A CA 1
ATOM 1605 C C . PRO A 1 192 ? 32.574 6.415 -13.588 1.00 51.12 192 PRO A C 1
ATOM 1607 O O . PRO A 1 192 ? 33.205 5.452 -13.157 1.00 51.12 192 PRO A O 1
ATOM 1610 N N . GLY A 1 193 ? 32.195 6.503 -14.872 1.00 60.28 193 GLY A N 1
ATOM 1611 C CA . GLY A 1 193 ? 32.600 5.556 -15.926 1.00 60.28 193 GLY A CA 1
ATOM 1612 C C . GLY A 1 193 ? 32.004 5.876 -17.310 1.00 60.28 193 GLY A C 1
ATOM 1613 O O . GLY A 1 193 ? 30.870 6.338 -17.395 1.00 60.28 193 GLY A O 1
ATOM 1614 N N . GLU A 1 194 ? 32.746 5.618 -18.395 1.00 61.91 194 GLU A N 1
ATOM 1615 C CA . GLU A 1 194 ? 32.349 5.934 -19.789 1.00 61.91 194 GLU A CA 1
ATOM 1616 C C . GLU A 1 194 ? 31.060 5.228 -20.246 1.00 61.91 194 GLU A C 1
ATOM 1618 O O . GLU A 1 194 ? 30.246 5.814 -20.962 1.00 61.91 194 GLU A O 1
ATOM 1623 N N . ASN A 1 195 ? 30.825 4.000 -19.768 1.00 62.62 195 ASN A N 1
ATOM 1624 C CA . ASN A 1 195 ? 29.626 3.215 -20.090 1.00 62.62 195 ASN A CA 1
ATOM 1625 C C . ASN A 1 195 ? 28.331 3.912 -19.651 1.00 62.62 195 ASN A C 1
ATOM 1627 O O . ASN A 1 195 ? 27.295 3.766 -20.292 1.00 62.62 195 ASN A O 1
ATOM 1631 N N . ARG A 1 196 ? 28.385 4.705 -18.579 1.00 64.88 196 ARG A N 1
ATOM 1632 C CA . ARG A 1 196 ? 27.226 5.437 -18.068 1.00 64.88 196 ARG A CA 1
ATOM 1633 C C . ARG A 1 196 ? 26.838 6.606 -18.961 1.00 64.88 196 ARG A C 1
ATOM 1635 O O . ARG A 1 196 ? 25.657 6.794 -19.221 1.00 64.88 196 ARG A O 1
ATOM 1642 N N . THR A 1 197 ? 27.810 7.358 -19.473 1.00 63.06 197 THR A N 1
ATOM 1643 C CA . THR A 1 197 ? 27.537 8.433 -20.435 1.00 63.06 197 THR A CA 1
ATOM 1644 C C . THR A 1 197 ? 26.800 7.883 -21.655 1.00 63.06 197 THR A C 1
ATOM 1646 O O . THR A 1 197 ? 25.811 8.476 -22.075 1.00 63.06 197 THR A O 1
ATOM 1649 N N . ARG A 1 198 ? 27.194 6.701 -22.152 1.00 66.81 198 ARG A N 1
ATOM 1650 C CA . ARG A 1 198 ? 26.487 6.031 -23.254 1.00 66.81 198 ARG A CA 1
ATOM 1651 C C . ARG A 1 198 ? 25.074 5.591 -22.872 1.00 66.81 198 ARG A C 1
ATOM 1653 O O . ARG A 1 198 ? 24.140 5.906 -23.598 1.00 66.81 198 ARG A O 1
ATOM 1660 N N . ILE A 1 199 ? 24.888 4.942 -21.720 1.00 71.81 199 ILE A N 1
ATOM 1661 C CA . ILE A 1 199 ? 23.555 4.505 -21.262 1.00 71.81 199 ILE A CA 1
ATOM 1662 C C . ILE A 1 199 ? 22.610 5.705 -21.066 1.00 71.81 199 ILE A C 1
ATOM 1664 O O . ILE A 1 199 ? 21.477 5.663 -21.544 1.00 71.81 199 ILE A O 1
ATOM 1668 N N . SER A 1 200 ? 23.091 6.806 -20.481 1.00 67.69 200 SER A N 1
ATOM 1669 C CA . SER A 1 200 ? 22.295 8.024 -20.266 1.00 67.69 200 SER A CA 1
ATOM 1670 C C . SER A 1 200 ? 21.888 8.746 -21.557 1.00 67.69 200 SER A C 1
ATOM 1672 O O . SER A 1 200 ? 20.919 9.506 -21.565 1.00 67.69 200 SER A O 1
ATOM 1674 N N . MET A 1 201 ? 22.615 8.515 -22.659 1.00 70.25 201 MET A N 1
ATOM 1675 C CA . MET A 1 201 ? 22.253 9.012 -23.992 1.00 70.25 201 MET A CA 1
ATOM 1676 C C . MET A 1 201 ? 21.172 8.153 -24.657 1.00 70.25 201 MET A C 1
ATOM 1678 O O . MET A 1 201 ? 20.434 8.655 -25.500 1.00 70.25 201 MET A O 1
ATOM 1682 N N . ILE A 1 202 ? 21.074 6.880 -24.270 1.00 80.25 202 ILE A N 1
ATOM 1683 C CA . ILE A 1 202 ? 20.146 5.900 -24.842 1.00 80.25 202 ILE A CA 1
ATOM 1684 C C . ILE A 1 202 ? 18.811 5.923 -24.094 1.00 80.25 202 ILE A C 1
ATOM 1686 O O . ILE A 1 202 ? 17.747 5.970 -24.708 1.00 80.25 202 ILE A O 1
ATOM 1690 N N . VAL A 1 203 ? 18.851 5.928 -22.760 1.00 83.25 203 VAL A N 1
ATOM 1691 C CA . VAL A 1 203 ? 17.649 5.907 -21.920 1.00 83.25 203 VAL A CA 1
ATOM 1692 C C . VAL A 1 203 ? 17.370 7.300 -21.372 1.00 83.25 203 VAL A C 1
ATOM 1694 O O . VAL A 1 203 ? 18.136 7.847 -20.581 1.00 83.25 203 VAL A O 1
ATOM 1697 N N . ASN A 1 204 ? 16.224 7.879 -21.745 1.00 85.69 204 ASN A N 1
ATOM 1698 C CA . ASN A 1 204 ? 15.851 9.214 -21.286 1.00 85.69 204 ASN A CA 1
ATOM 1699 C C . ASN A 1 204 ? 15.600 9.237 -19.764 1.00 85.69 204 ASN A C 1
ATOM 1701 O O . ASN A 1 204 ? 14.565 8.777 -19.273 1.00 85.69 204 ASN A O 1
ATOM 1705 N N . LYS A 1 205 ? 16.537 9.847 -19.031 1.00 84.19 205 LYS A N 1
ATOM 1706 C CA . LYS A 1 205 ? 16.514 9.998 -17.570 1.00 84.19 205 LYS A CA 1
ATOM 1707 C C . LYS A 1 205 ? 15.254 10.668 -17.027 1.00 84.19 205 LYS A C 1
ATOM 1709 O O . LYS A 1 205 ? 14.785 10.309 -15.949 1.00 84.19 205 LYS A O 1
ATOM 1714 N N . ASP A 1 206 ? 14.712 11.642 -17.739 1.00 85.12 206 ASP A N 1
ATOM 1715 C CA . ASP A 1 206 ? 13.589 12.434 -17.235 1.00 85.12 206 ASP A CA 1
ATOM 1716 C C . ASP A 1 206 ? 12.300 11.638 -17.328 1.00 85.12 206 ASP A C 1
ATOM 1718 O O . ASP A 1 206 ? 11.514 11.612 -16.383 1.00 85.12 206 ASP A O 1
ATOM 1722 N N . VAL A 1 207 ? 12.147 10.905 -18.431 1.00 90.00 207 VAL A N 1
ATOM 1723 C CA . VAL A 1 207 ? 11.052 9.954 -18.615 1.00 90.00 207 VAL A CA 1
ATOM 1724 C C . VAL A 1 207 ? 11.173 8.804 -17.613 1.00 90.00 207 VAL A C 1
ATOM 1726 O O . VAL A 1 207 ? 10.169 8.413 -17.025 1.00 90.00 207 VAL A O 1
ATOM 1729 N N . LEU A 1 208 ? 12.384 8.304 -17.346 1.00 91.19 208 LEU A N 1
ATOM 1730 C CA . LEU A 1 208 ? 12.625 7.275 -16.331 1.00 91.19 208 LEU A CA 1
ATOM 1731 C C . LEU A 1 208 ? 12.194 7.734 -14.928 1.00 91.19 208 LEU A C 1
ATOM 1733 O O . LEU A 1 208 ? 11.439 7.034 -14.254 1.00 91.19 208 LEU A O 1
ATOM 1737 N N . LEU A 1 209 ? 12.649 8.915 -14.496 1.00 90.62 209 LEU A N 1
ATOM 1738 C CA . LEU A 1 209 ? 12.289 9.498 -13.200 1.00 90.62 209 LEU A CA 1
ATOM 1739 C C . LEU A 1 209 ? 10.778 9.759 -13.091 1.00 90.62 209 LEU A C 1
ATOM 1741 O O . LEU A 1 209 ? 10.178 9.463 -12.055 1.00 90.62 209 LEU A O 1
ATOM 1745 N N . ASP A 1 210 ? 10.158 10.252 -14.167 1.00 91.81 210 ASP A N 1
ATOM 1746 C CA . ASP A 1 210 ? 8.703 10.384 -14.286 1.00 91.81 210 ASP A CA 1
ATOM 1747 C C . ASP A 1 210 ? 8.003 9.029 -14.090 1.00 91.81 210 ASP A C 1
ATOM 1749 O O . ASP A 1 210 ? 7.074 8.931 -13.289 1.00 91.81 210 ASP A O 1
ATOM 1753 N N . LYS A 1 211 ? 8.477 7.950 -14.730 1.00 93.88 211 LYS A N 1
ATOM 1754 C CA . LYS A 1 211 ? 7.862 6.618 -14.585 1.00 93.88 211 LYS A CA 1
ATOM 1755 C C . LYS A 1 211 ? 8.048 6.035 -13.184 1.00 93.88 211 LYS A C 1
ATOM 1757 O O . LYS A 1 211 ? 7.130 5.388 -12.687 1.00 93.88 211 LYS A O 1
ATOM 1762 N N . ILE A 1 212 ? 9.171 6.291 -12.512 1.00 93.25 212 ILE A N 1
ATOM 1763 C CA . ILE A 1 212 ? 9.375 5.865 -11.116 1.00 93.25 212 ILE A CA 1
ATOM 1764 C C . ILE A 1 212 ? 8.347 6.536 -10.196 1.00 93.25 212 ILE A C 1
ATOM 1766 O O . ILE A 1 212 ? 7.662 5.860 -9.429 1.00 93.25 212 ILE A O 1
ATOM 1770 N N . ILE A 1 213 ? 8.218 7.862 -10.275 1.00 92.31 213 ILE A N 1
ATOM 1771 C CA . ILE A 1 213 ? 7.397 8.628 -9.330 1.00 92.31 213 ILE A CA 1
ATOM 1772 C C . ILE A 1 213 ? 5.923 8.644 -9.735 1.00 92.31 213 ILE A C 1
ATOM 1774 O O . ILE A 1 213 ? 5.065 8.219 -8.963 1.00 92.31 213 ILE A O 1
ATOM 1778 N N . ASN A 1 214 ? 5.613 9.132 -10.934 1.00 92.62 214 ASN A N 1
ATOM 1779 C CA . ASN A 1 214 ? 4.243 9.423 -11.356 1.00 92.62 214 ASN A CA 1
ATOM 1780 C C . ASN A 1 214 ? 3.478 8.183 -11.818 1.00 92.62 214 ASN A C 1
ATOM 1782 O O . ASN A 1 214 ? 2.245 8.199 -11.803 1.00 92.62 214 ASN A O 1
ATOM 1786 N N . PHE A 1 215 ? 4.183 7.120 -12.214 1.00 94.50 215 PHE A N 1
ATOM 1787 C CA . PHE A 1 215 ? 3.558 5.834 -12.502 1.00 94.50 215 PHE A CA 1
ATOM 1788 C C . PHE A 1 215 ? 3.741 4.839 -11.352 1.00 94.50 215 PHE A C 1
ATOM 1790 O O . PHE A 1 215 ? 2.758 4.470 -10.714 1.00 94.50 215 PHE A O 1
ATOM 1797 N N . GLY A 1 216 ? 4.982 4.446 -11.056 1.00 94.12 216 GLY A N 1
ATOM 1798 C CA . GLY A 1 216 ? 5.303 3.422 -10.063 1.00 94.12 216 GLY A CA 1
ATOM 1799 C C . GLY A 1 216 ? 4.786 3.767 -8.669 1.00 94.12 216 GLY A C 1
ATOM 1800 O O . GLY A 1 216 ? 3.887 3.101 -8.155 1.00 94.12 216 GLY A O 1
ATOM 1801 N N . PHE A 1 217 ? 5.313 4.828 -8.057 1.00 94.06 217 PHE A N 1
ATOM 1802 C CA . PHE A 1 217 ? 4.931 5.210 -6.697 1.00 94.06 217 PHE A CA 1
ATOM 1803 C C . PHE A 1 217 ? 3.499 5.744 -6.606 1.00 94.06 217 PHE A C 1
ATOM 1805 O O . PHE A 1 217 ? 2.721 5.260 -5.785 1.00 94.06 217 PHE A O 1
ATOM 1812 N N . TYR A 1 218 ? 3.138 6.718 -7.445 1.00 93.75 218 TYR A N 1
ATOM 1813 C CA . TYR A 1 218 ? 1.849 7.403 -7.357 1.00 93.75 218 TYR A CA 1
ATOM 1814 C C . TYR A 1 218 ? 0.663 6.448 -7.513 1.00 93.75 218 TYR A C 1
ATOM 1816 O O . TYR A 1 218 ? -0.248 6.488 -6.688 1.00 93.75 218 TYR A O 1
ATOM 1824 N N . TYR A 1 219 ? 0.660 5.559 -8.518 1.00 95.44 219 TYR A N 1
ATOM 1825 C CA . TYR A 1 219 ? -0.450 4.611 -8.650 1.00 95.44 219 TYR A CA 1
ATOM 1826 C C . TYR A 1 219 ? -0.426 3.543 -7.554 1.00 95.44 219 TYR A C 1
ATOM 1828 O O . TYR A 1 219 ? -1.490 3.147 -7.090 1.00 95.44 219 TYR A O 1
ATOM 1836 N N . SER A 1 220 ? 0.750 3.129 -7.063 1.00 96.19 220 SER A N 1
ATOM 1837 C CA . SER A 1 220 ? 0.823 2.236 -5.894 1.00 96.19 220 SER A CA 1
ATOM 1838 C C . SER A 1 220 ? 0.175 2.871 -4.663 1.00 96.19 220 SER A C 1
ATOM 1840 O O . SER A 1 220 ? -0.614 2.229 -3.974 1.00 96.19 220 SER A O 1
ATOM 1842 N N . GLN A 1 221 ? 0.472 4.150 -4.416 1.00 95.75 221 GLN A N 1
ATOM 1843 C CA . GLN A 1 221 ? -0.124 4.936 -3.341 1.00 95.75 221 GLN A CA 1
ATOM 1844 C C . GLN A 1 221 ? -1.633 5.130 -3.550 1.00 95.75 221 GLN A C 1
ATOM 1846 O O . GLN A 1 221 ? -2.410 5.032 -2.605 1.00 95.75 221 GLN A O 1
ATOM 1851 N N . TYR A 1 222 ? -2.061 5.382 -4.785 1.00 95.44 222 TYR A N 1
ATOM 1852 C CA . TYR A 1 222 ? -3.474 5.490 -5.129 1.00 95.44 222 TYR A CA 1
ATOM 1853 C C . TYR A 1 222 ? -4.234 4.200 -4.786 1.00 95.44 222 TYR A C 1
ATOM 1855 O O . TYR A 1 222 ? -5.180 4.242 -4.003 1.00 95.44 222 TYR A O 1
ATOM 1863 N N . PHE A 1 223 ? -3.794 3.046 -5.297 1.00 97.06 223 PHE A N 1
ATOM 1864 C CA . PHE A 1 223 ? -4.504 1.781 -5.086 1.00 97.06 223 PHE A CA 1
ATOM 1865 C C . PHE A 1 223 ? -4.483 1.327 -3.622 1.00 97.06 223 PHE A C 1
ATOM 1867 O O . PHE A 1 223 ? -5.496 0.823 -3.145 1.00 97.06 223 PHE A O 1
ATOM 1874 N N . ILE A 1 224 ? -3.392 1.545 -2.874 1.00 96.88 224 ILE A N 1
ATOM 1875 C CA . ILE A 1 224 ? -3.391 1.214 -1.439 1.00 96.88 224 ILE A CA 1
ATOM 1876 C C . ILE A 1 224 ? -4.327 2.133 -0.640 1.00 96.88 224 ILE A C 1
ATOM 1878 O O . ILE A 1 224 ? -4.907 1.700 0.352 1.00 96.88 224 ILE A O 1
ATOM 1882 N N . ASN A 1 225 ? -4.510 3.388 -1.067 1.00 96.12 225 ASN A N 1
ATOM 1883 C CA . ASN A 1 225 ? -5.440 4.319 -0.430 1.00 96.12 225 ASN A CA 1
ATOM 1884 C C . ASN A 1 225 ? -6.902 3.940 -0.708 1.00 96.12 225 ASN A C 1
ATOM 1886 O O . ASN A 1 225 ? -7.705 3.946 0.220 1.00 96.12 225 ASN A O 1
ATOM 1890 N N . GLU A 1 226 ? -7.242 3.550 -1.938 1.00 97.25 226 GLU A N 1
ATOM 1891 C CA . GLU A 1 226 ? -8.570 2.992 -2.248 1.00 97.25 226 GLU A CA 1
ATOM 1892 C C . GLU A 1 226 ? -8.806 1.676 -1.477 1.00 97.25 226 GLU A C 1
ATOM 1894 O O . GLU A 1 226 ? -9.866 1.472 -0.885 1.00 97.25 226 GLU A O 1
ATOM 1899 N N . GLY A 1 227 ? -7.774 0.832 -1.359 1.00 96.81 227 GLY A N 1
ATOM 1900 C CA . GLY A 1 227 ? -7.794 -0.354 -0.502 1.00 96.81 227 GLY A CA 1
ATOM 1901 C C . GLY A 1 227 ? -8.009 -0.038 0.982 1.00 96.81 227 GLY A C 1
ATOM 1902 O O . GLY A 1 227 ? -8.730 -0.763 1.657 1.00 96.81 227 GLY A O 1
ATOM 1903 N N . ASN A 1 228 ? -7.438 1.054 1.498 1.00 96.12 228 ASN A N 1
ATOM 1904 C CA . ASN A 1 228 ? -7.646 1.517 2.875 1.00 96.12 228 ASN A CA 1
ATOM 1905 C C . ASN A 1 228 ? -9.096 1.970 3.123 1.00 96.12 228 ASN A C 1
ATOM 1907 O O . ASN A 1 228 ? -9.653 1.680 4.181 1.00 96.12 228 ASN A O 1
ATOM 1911 N N . ILE A 1 229 ? -9.730 2.624 2.144 1.00 95.31 229 ILE A N 1
ATOM 1912 C CA . ILE A 1 229 ? -11.156 2.982 2.224 1.00 95.31 229 ILE A CA 1
ATOM 1913 C C . ILE A 1 229 ? -11.999 1.706 2.333 1.00 95.31 229 ILE A C 1
ATOM 1915 O O . ILE A 1 229 ? -12.789 1.569 3.268 1.00 95.31 229 ILE A O 1
ATOM 1919 N N . LEU A 1 230 ? -11.762 0.738 1.442 1.00 95.44 230 LEU A N 1
ATOM 1920 C CA . LEU A 1 230 ? -12.460 -0.548 1.459 1.00 95.44 230 LEU A CA 1
ATOM 1921 C C . LEU A 1 230 ? -12.198 -1.340 2.750 1.00 95.44 230 LEU A C 1
ATOM 1923 O O . LEU A 1 230 ? -13.120 -1.911 3.326 1.00 95.44 230 LEU A O 1
ATOM 1927 N N . ALA A 1 231 ? -10.963 -1.340 3.251 1.00 94.19 231 ALA A N 1
ATOM 1928 C CA . ALA A 1 231 ? -10.622 -1.950 4.533 1.00 94.19 231 ALA A CA 1
ATOM 1929 C C . ALA A 1 231 ? -11.443 -1.333 5.677 1.00 94.19 231 ALA A C 1
ATOM 1931 O O . ALA A 1 231 ? -11.942 -2.054 6.538 1.00 94.19 231 ALA A O 1
ATOM 1932 N N . GLY A 1 232 ? -11.644 -0.011 5.670 1.00 91.06 232 GLY A N 1
ATOM 1933 C CA . GLY A 1 232 ? -12.517 0.676 6.622 1.00 91.06 232 GLY A CA 1
ATOM 1934 C C . GLY A 1 232 ? -13.984 0.243 6.527 1.00 91.06 232 GLY A C 1
ATOM 1935 O O . GLY A 1 232 ? -14.640 0.088 7.556 1.00 91.06 232 GLY A O 1
ATOM 1936 N N . GLU A 1 233 ? -14.504 0.013 5.319 1.00 91.94 233 GLU A N 1
ATOM 1937 C CA . GLU A 1 233 ? -15.856 -0.524 5.107 1.00 91.94 233 GLU A CA 1
ATOM 1938 C C . GLU A 1 233 ? -15.990 -1.952 5.649 1.00 91.94 233 GLU A C 1
ATOM 1940 O O . GLU A 1 233 ? -16.917 -2.238 6.405 1.00 91.94 233 GLU A O 1
ATOM 1945 N N . ILE A 1 234 ? -15.026 -2.820 5.334 1.00 91.44 234 ILE A N 1
ATOM 1946 C CA . ILE A 1 234 ? -14.998 -4.219 5.776 1.00 91.44 234 ILE A CA 1
ATOM 1947 C C . ILE A 1 234 ? -14.899 -4.301 7.302 1.00 91.44 234 ILE A C 1
ATOM 1949 O O . ILE A 1 234 ? -15.657 -5.038 7.929 1.00 91.44 234 ILE A O 1
ATOM 1953 N N . LEU A 1 235 ? -14.026 -3.504 7.927 1.00 88.62 235 LEU A N 1
ATOM 1954 C CA . LEU A 1 235 ? -13.842 -3.491 9.383 1.00 88.62 235 LEU A CA 1
ATOM 1955 C C . LEU A 1 235 ? -15.133 -3.174 10.148 1.00 88.62 235 LEU A C 1
ATOM 1957 O O . LEU A 1 235 ? -15.306 -3.698 11.250 1.00 88.62 235 LEU A O 1
ATOM 1961 N N . LYS A 1 236 ? -16.046 -2.374 9.574 1.00 84.56 236 LYS A N 1
ATOM 1962 C CA . LYS A 1 236 ? -17.354 -2.072 10.184 1.00 84.56 236 LYS A CA 1
ATOM 1963 C C . LYS A 1 236 ? -18.237 -3.312 10.310 1.00 84.56 236 LYS A C 1
ATOM 1965 O O . LYS A 1 236 ? -19.006 -3.405 11.262 1.00 84.56 236 LYS A O 1
ATOM 1970 N N . CYS A 1 237 ? -18.116 -4.276 9.396 1.00 84.25 237 CYS A N 1
ATOM 1971 C CA . CYS A 1 237 ? -18.854 -5.539 9.463 1.00 84.25 237 CYS A CA 1
ATOM 1972 C C . CYS A 1 237 ? -18.388 -6.446 10.610 1.00 84.25 237 CYS A C 1
ATOM 1974 O O . CYS A 1 237 ? -19.138 -7.329 11.021 1.00 84.25 237 CYS A O 1
ATOM 1976 N N . PHE A 1 238 ? -17.177 -6.220 11.125 1.00 81.00 238 PHE A N 1
ATOM 1977 C CA . PHE A 1 238 ? -16.575 -6.994 12.213 1.00 81.00 238 PHE A CA 1
ATOM 1978 C C . PHE A 1 238 ? -16.538 -6.229 13.542 1.00 81.00 238 PHE A C 1
ATOM 1980 O O . PHE A 1 238 ? -15.958 -6.706 14.518 1.00 81.00 238 PHE A O 1
ATOM 1987 N N . THR A 1 239 ? -17.164 -5.049 13.602 1.00 77.19 239 THR A N 1
ATOM 1988 C CA . THR A 1 239 ? -17.221 -4.238 14.817 1.00 77.19 239 THR A CA 1
ATOM 1989 C C . THR A 1 239 ? -18.093 -4.911 15.875 1.00 77.19 239 THR A C 1
ATOM 1991 O O . THR A 1 239 ? -19.279 -5.157 15.654 1.00 77.19 239 THR A O 1
ATOM 1994 N N . LYS A 1 240 ? -17.522 -5.180 17.053 1.00 81.00 240 LYS A N 1
ATOM 1995 C CA . LYS A 1 240 ? -18.230 -5.781 18.199 1.00 81.00 240 LYS A CA 1
ATOM 1996 C C . LYS A 1 240 ? -18.159 -4.816 19.376 1.00 81.00 240 LYS A C 1
ATOM 1998 O O . LYS A 1 240 ? -17.133 -4.753 20.044 1.00 81.00 240 LYS A O 1
ATOM 2003 N N . ILE A 1 241 ? -19.226 -4.055 19.621 1.00 84.06 241 ILE A N 1
ATOM 2004 C CA . ILE A 1 241 ? -19.282 -3.116 20.752 1.00 84.06 241 ILE A CA 1
ATOM 2005 C C . ILE A 1 241 ? -19.462 -3.890 22.059 1.00 84.06 241 ILE A C 1
ATOM 2007 O O . ILE A 1 241 ? -20.387 -4.693 22.189 1.00 84.06 241 ILE A O 1
ATOM 2011 N N . VAL A 1 242 ? -18.586 -3.637 23.028 1.00 89.50 242 VAL A N 1
ATOM 2012 C CA . VAL A 1 242 ? -18.617 -4.237 24.366 1.00 89.50 242 VAL A CA 1
ATOM 2013 C C . VAL A 1 242 ? -18.574 -3.155 25.441 1.00 89.50 242 VAL A C 1
ATOM 2015 O O . VAL A 1 242 ? -18.090 -2.046 25.208 1.00 89.50 242 VAL A O 1
ATOM 2018 N N . LYS A 1 243 ? -19.084 -3.494 26.628 1.00 92.69 243 LYS A N 1
ATOM 2019 C CA . LYS A 1 243 ? -18.968 -2.688 27.847 1.00 92.69 243 LYS A CA 1
ATOM 2020 C C . LYS A 1 243 ? -18.082 -3.424 28.836 1.00 92.69 243 LYS A C 1
ATOM 2022 O O . LYS A 1 243 ? -18.372 -4.577 29.148 1.00 92.69 243 LYS A O 1
ATOM 2027 N N . VAL A 1 244 ? -17.031 -2.772 29.319 1.00 93.31 244 VAL A N 1
ATOM 2028 C CA . VAL A 1 244 ? -16.106 -3.344 30.303 1.00 93.31 244 VAL A CA 1
ATOM 2029 C C . VAL A 1 244 ? -15.912 -2.361 31.443 1.00 93.31 244 VAL A C 1
ATOM 2031 O O . VAL A 1 244 ? -15.715 -1.169 31.228 1.00 93.31 244 VAL A O 1
ATOM 2034 N N . GLU A 1 245 ? -15.990 -2.872 32.665 1.00 94.06 245 GLU A N 1
ATOM 2035 C CA . GLU A 1 245 ? -15.686 -2.117 33.871 1.00 94.06 245 GLU A CA 1
ATOM 2036 C C . GLU A 1 245 ? -14.183 -2.220 34.163 1.00 94.06 245 GLU A C 1
ATOM 2038 O O . GLU A 1 245 ? -13.658 -3.316 34.358 1.00 94.06 245 GLU A O 1
ATOM 2043 N N . LEU A 1 246 ? -13.487 -1.081 34.161 1.00 92.75 246 LEU A N 1
ATOM 2044 C CA . LEU A 1 246 ? -12.044 -0.984 34.384 1.00 92.75 246 LEU A CA 1
ATOM 2045 C C . LEU A 1 246 ? -11.738 -0.147 35.634 1.00 92.75 246 LEU A C 1
ATOM 2047 O O . LEU A 1 246 ? -12.473 0.798 35.943 1.00 92.75 246 LEU A O 1
ATOM 2051 N N . PRO A 1 247 ? -10.654 -0.457 36.367 1.00 92.00 247 PRO A N 1
ATOM 2052 C CA . PRO A 1 247 ? -10.260 0.310 37.539 1.00 92.00 247 PRO A CA 1
ATOM 2053 C C . PRO A 1 247 ? -9.777 1.714 37.163 1.00 92.00 247 PRO A C 1
ATOM 2055 O O . PRO A 1 247 ? -9.120 1.930 36.145 1.00 92.00 247 PRO A O 1
ATOM 2058 N N . VAL A 1 248 ? -10.050 2.675 38.040 1.00 91.50 248 VAL A N 1
ATOM 2059 C CA . VAL A 1 248 ? -9.534 4.039 37.918 1.00 91.50 248 VAL A CA 1
ATOM 2060 C C . VAL A 1 248 ? -8.012 4.033 38.163 1.00 91.50 248 VAL A C 1
ATOM 2062 O O . VAL A 1 248 ? -7.561 3.446 39.154 1.00 91.50 248 VAL A O 1
ATOM 2065 N N . PRO A 1 249 ? -7.197 4.685 37.305 1.00 89.50 249 PRO A N 1
ATOM 2066 C CA . PRO A 1 249 ? -5.744 4.717 37.463 1.00 89.50 249 PRO A CA 1
ATOM 2067 C C . PRO A 1 249 ? -5.311 5.254 38.832 1.00 89.50 249 PRO A C 1
ATOM 2069 O O . PRO A 1 249 ? -5.779 6.297 39.283 1.00 89.50 249 PRO A O 1
ATOM 2072 N N . LYS A 1 250 ? -4.371 4.577 39.495 1.00 86.19 250 LYS A N 1
ATOM 2073 C CA . LYS A 1 250 ? -3.828 5.014 40.792 1.00 86.19 250 LYS A CA 1
ATOM 2074 C C . LYS A 1 250 ? -2.486 5.740 40.626 1.00 86.19 250 LYS A C 1
ATOM 2076 O O . LYS A 1 250 ? -1.726 5.394 39.723 1.00 86.19 250 LYS A O 1
ATOM 2081 N N . PRO A 1 251 ? -2.153 6.711 41.501 1.00 83.69 251 PRO A N 1
ATOM 2082 C CA . PRO A 1 251 ? -2.939 7.167 42.655 1.00 83.69 251 PRO A CA 1
ATOM 2083 C C . PRO A 1 251 ? -3.897 8.337 42.364 1.00 83.69 251 PRO A C 1
ATOM 2085 O O . PRO A 1 251 ? -4.749 8.621 43.194 1.00 83.69 251 PRO A O 1
ATOM 2088 N N . LEU A 1 252 ? -3.758 9.021 41.222 1.00 83.25 252 LEU A N 1
ATOM 2089 C CA . LEU A 1 252 ? -4.398 10.321 40.956 1.00 83.25 252 LEU A CA 1
ATOM 2090 C C . LEU A 1 252 ? -5.580 10.272 39.967 1.00 83.25 252 LEU A C 1
ATOM 2092 O O . LEU A 1 252 ? -6.056 11.320 39.539 1.00 83.25 252 LEU A O 1
ATOM 2096 N N . GLY A 1 253 ? -6.040 9.093 39.550 1.00 88.31 253 GLY A N 1
ATOM 2097 C CA . GLY A 1 253 ? -7.120 8.963 38.571 1.00 88.31 253 GLY A CA 1
ATOM 2098 C C . GLY A 1 253 ? -6.725 9.409 37.162 1.00 88.31 253 GLY A C 1
ATOM 2099 O O . GLY A 1 253 ? -5.565 9.313 36.758 1.00 88.31 253 GLY A O 1
ATOM 2100 N N . PHE A 1 254 ? -7.700 9.907 36.400 1.00 88.88 254 PHE A N 1
ATOM 2101 C CA . PHE A 1 254 ? -7.540 10.368 35.014 1.00 88.88 254 PHE A CA 1
ATOM 2102 C C . PHE A 1 254 ? -6.900 11.761 34.921 1.00 88.88 254 PHE A C 1
ATOM 2104 O O . PHE A 1 254 ? -7.476 12.708 34.392 1.00 88.88 254 PHE A O 1
ATOM 2111 N N . HIS A 1 255 ? -5.674 11.892 35.425 1.00 89.44 255 HIS A N 1
ATOM 2112 C CA . HIS A 1 255 ? -4.837 13.064 35.169 1.00 89.44 255 HIS A CA 1
ATOM 2113 C C . HIS A 1 255 ? -4.190 12.985 33.773 1.00 89.44 255 HIS A C 1
ATOM 2115 O O . HIS A 1 255 ? -4.330 12.000 33.048 1.00 89.44 255 HIS A O 1
ATOM 2121 N N . ALA A 1 256 ? -3.430 14.014 33.385 1.00 89.00 256 ALA A N 1
ATOM 2122 C CA . ALA A 1 256 ? -2.934 14.177 32.014 1.00 89.00 256 ALA A CA 1
ATOM 2123 C C . ALA A 1 256 ? -2.257 12.931 31.405 1.00 89.00 256 ALA A C 1
ATOM 2125 O O . ALA A 1 256 ? -2.446 12.662 30.222 1.00 89.00 256 ALA A O 1
ATOM 2126 N N . ARG A 1 257 ? -1.494 12.151 32.183 1.00 92.25 257 ARG A N 1
ATOM 2127 C CA . ARG A 1 257 ? -0.733 11.000 31.666 1.00 92.25 257 ARG A CA 1
ATOM 2128 C C . ARG A 1 257 ? -1.624 9.796 31.302 1.00 92.25 257 ARG A C 1
ATOM 2130 O O . ARG A 1 257 ? -1.604 9.440 30.126 1.00 92.25 257 ARG A O 1
ATOM 2137 N N . PRO A 1 258 ? -2.408 9.191 32.219 1.00 92.38 258 PRO A N 1
ATOM 2138 C CA . PRO A 1 258 ? -3.350 8.125 31.863 1.00 92.38 258 PRO A CA 1
ATOM 2139 C C . PRO A 1 258 ? -4.331 8.560 30.770 1.00 92.38 258 PRO A C 1
ATOM 2141 O O . PRO A 1 258 ? -4.535 7.827 29.806 1.00 92.38 258 PRO A O 1
ATOM 2144 N N . SER A 1 259 ? -4.847 9.791 30.849 1.00 94.06 259 SER A N 1
ATOM 2145 C CA . SER A 1 259 ? -5.762 10.337 29.839 1.00 94.06 259 SER A CA 1
ATOM 2146 C C . SER A 1 259 ? -5.117 10.444 28.454 1.00 94.06 259 SER A C 1
ATOM 2148 O O . SER A 1 259 ? -5.752 10.151 27.444 1.00 94.06 259 SER A O 1
ATOM 2150 N N . THR A 1 260 ? -3.838 10.821 28.385 1.00 92.69 260 THR A N 1
ATOM 2151 C CA . THR A 1 260 ? -3.099 10.861 27.115 1.00 92.69 260 THR A CA 1
ATOM 2152 C C . THR A 1 260 ? -2.870 9.462 26.554 1.00 92.69 260 THR A C 1
ATOM 2154 O O . THR A 1 260 ? -3.062 9.268 25.360 1.00 92.69 260 THR A O 1
ATOM 2157 N N . LEU A 1 261 ? -2.505 8.482 27.386 1.00 92.38 261 LEU A N 1
ATOM 2158 C CA . LEU A 1 261 ? -2.264 7.106 26.933 1.00 92.38 261 LEU A CA 1
ATOM 2159 C C . LEU A 1 261 ? -3.529 6.476 26.340 1.00 92.38 261 LEU A C 1
ATOM 2161 O O . LEU A 1 261 ? -3.497 6.001 25.209 1.00 92.38 261 LEU A O 1
ATOM 2165 N N . ILE A 1 262 ? -4.653 6.575 27.048 1.00 92.50 262 ILE A N 1
ATOM 2166 C CA . ILE A 1 262 ? -5.952 6.067 26.582 1.00 92.50 262 ILE A CA 1
ATOM 2167 C C . ILE A 1 262 ? -6.385 6.789 25.305 1.00 92.50 262 ILE A C 1
ATOM 2169 O O . ILE A 1 262 ? -6.821 6.161 24.342 1.00 92.50 262 ILE A O 1
ATOM 2173 N N . SER A 1 263 ? -6.191 8.110 25.251 1.00 92.38 263 SER A N 1
ATOM 2174 C CA . SER A 1 263 ? -6.471 8.879 24.043 1.00 92.38 263 SER A CA 1
ATOM 2175 C C . SER A 1 263 ? -5.581 8.473 22.866 1.00 92.38 263 SER A C 1
ATOM 2177 O O . SER A 1 263 ? -6.055 8.543 21.735 1.00 92.38 263 SER A O 1
ATOM 2179 N N . ILE A 1 264 ? -4.316 8.100 23.087 1.00 90.19 264 ILE A N 1
ATOM 2180 C CA . ILE A 1 264 ? -3.419 7.614 22.030 1.00 90.19 264 ILE A CA 1
ATOM 2181 C C . ILE A 1 264 ? -3.911 6.258 21.523 1.00 90.19 264 ILE A C 1
ATOM 2183 O O . ILE A 1 264 ? -4.075 6.123 20.314 1.00 90.19 264 ILE A O 1
ATOM 2187 N N . ILE A 1 265 ? -4.216 5.315 22.422 1.00 89.44 265 ILE A N 1
ATOM 2188 C CA . ILE A 1 265 ? -4.761 3.990 22.077 1.00 89.44 265 ILE A CA 1
ATOM 2189 C C . ILE A 1 265 ? -6.038 4.153 21.245 1.00 89.44 265 ILE A C 1
ATOM 2191 O O . ILE A 1 265 ? -6.100 3.728 20.095 1.00 89.44 265 ILE A O 1
ATOM 2195 N N . GLY A 1 266 ? -7.027 4.896 21.751 1.00 87.81 266 GLY A N 1
ATOM 2196 C CA . GLY A 1 266 ? -8.289 5.106 21.038 1.00 87.81 266 GLY A CA 1
ATOM 2197 C C . GLY A 1 266 ? -8.131 5.810 19.681 1.00 87.81 266 GLY A C 1
ATOM 2198 O O . GLY A 1 266 ? -8.918 5.571 18.764 1.00 87.81 266 GLY A O 1
ATOM 2199 N N . ARG A 1 267 ? -7.115 6.670 19.514 1.00 86.56 267 ARG A N 1
ATOM 2200 C CA . ARG A 1 267 ? -6.826 7.348 18.236 1.00 86.56 267 ARG A CA 1
ATOM 2201 C C . ARG A 1 267 ? -6.133 6.456 17.213 1.00 86.56 267 ARG A C 1
ATOM 2203 O O . ARG A 1 267 ? -6.228 6.763 16.030 1.00 86.56 267 ARG A O 1
ATOM 2210 N N . GLN A 1 268 ? -5.483 5.364 17.617 1.00 81.94 268 GLN A N 1
ATOM 2211 C CA . GLN A 1 268 ? -4.940 4.392 16.657 1.00 81.94 268 GLN A CA 1
ATOM 2212 C C . GLN A 1 268 ? -6.064 3.771 15.809 1.00 81.94 268 GLN A C 1
ATOM 2214 O O . GLN A 1 268 ? -5.895 3.553 14.602 1.00 81.94 268 GLN A O 1
ATOM 2219 N N . PHE A 1 269 ? -7.244 3.614 16.414 1.00 77.88 269 PHE A N 1
ATOM 2220 C CA . PHE A 1 269 ? -8.469 3.116 15.797 1.00 77.88 269 PHE A CA 1
ATOM 2221 C C . PHE A 1 269 ? -9.401 4.258 15.366 1.00 77.88 269 PHE A C 1
ATOM 2223 O O . PHE A 1 269 ? -10.492 4.415 15.910 1.00 77.88 269 PHE A O 1
ATOM 2230 N N . GLU A 1 270 ? -8.981 5.086 14.404 1.00 68.56 270 GLU A N 1
ATOM 2231 C CA . GLU A 1 270 ? -9.681 6.320 13.980 1.00 68.56 270 GLU A CA 1
ATOM 2232 C C . GLU A 1 270 ? -11.207 6.160 13.809 1.00 68.56 270 GLU A C 1
ATOM 2234 O O . GLU A 1 270 ? -11.958 6.968 14.358 1.00 68.56 270 GLU A O 1
ATOM 2239 N N . ASP A 1 271 ? -11.659 5.071 13.181 1.00 70.56 271 ASP A N 1
ATOM 2240 C CA . ASP A 1 271 ? -13.066 4.852 12.805 1.00 70.56 271 ASP A CA 1
ATOM 2241 C C . ASP A 1 271 ? -13.921 4.117 13.855 1.00 70.56 271 ASP A C 1
ATOM 2243 O O . ASP A 1 271 ? -15.121 3.947 13.648 1.00 70.56 271 ASP A O 1
ATOM 2247 N N . LEU A 1 272 ? -13.333 3.648 14.964 1.00 81.31 272 LEU A N 1
ATOM 2248 C CA . LEU A 1 272 ? -14.056 2.880 15.989 1.00 81.31 272 LEU A CA 1
ATOM 2249 C C . LEU A 1 272 ? -14.452 3.766 17.168 1.00 81.31 272 LEU A C 1
ATOM 2251 O O . LEU A 1 272 ? -13.650 4.572 17.631 1.00 81.31 272 LEU A O 1
ATOM 2255 N N . GLU A 1 273 ? -15.666 3.631 17.693 1.00 81.44 273 GLU A N 1
ATOM 2256 C CA . GLU A 1 273 ? -16.050 4.378 18.892 1.00 81.44 273 GLU A CA 1
ATOM 2257 C C . GLU A 1 273 ? -15.323 3.853 20.136 1.00 81.44 273 GLU A C 1
ATOM 2259 O O . GLU A 1 273 ? -15.208 2.645 20.348 1.00 81.44 273 GLU A O 1
ATOM 2264 N N . LEU A 1 274 ? -14.870 4.786 20.977 1.00 92.19 274 LEU A N 1
ATOM 2265 C CA . LEU A 1 274 ? -14.423 4.508 22.336 1.00 92.19 274 LEU A CA 1
ATOM 2266 C C . LEU A 1 274 ? -14.931 5.612 23.255 1.00 92.19 274 LEU A C 1
ATOM 2268 O O . LEU A 1 274 ? -14.694 6.801 23.018 1.00 92.19 274 LEU A O 1
ATOM 2272 N N . SER A 1 275 ? -15.650 5.230 24.297 1.00 94.50 275 SER A N 1
ATOM 2273 C CA . SER A 1 275 ? -16.237 6.159 25.248 1.00 94.50 275 SER A CA 1
ATOM 2274 C C . SER A 1 275 ? -16.167 5.639 26.671 1.00 94.50 275 SER A C 1
ATOM 2276 O O . SER A 1 275 ? -16.111 4.438 26.910 1.00 94.50 275 SER A O 1
ATOM 2278 N N . VAL A 1 276 ? -16.203 6.570 27.613 1.00 94.50 276 VAL A N 1
ATOM 2279 C CA . VAL A 1 276 ? -16.373 6.293 29.036 1.00 94.50 276 VAL A CA 1
ATOM 2280 C C . VAL A 1 276 ? -17.794 6.662 29.426 1.00 94.50 276 VAL A C 1
ATOM 2282 O O . VAL A 1 276 ? -18.275 7.723 29.035 1.00 94.50 276 VAL A O 1
ATOM 2285 N N . ILE A 1 277 ? -18.454 5.806 30.196 1.00 93.25 277 IL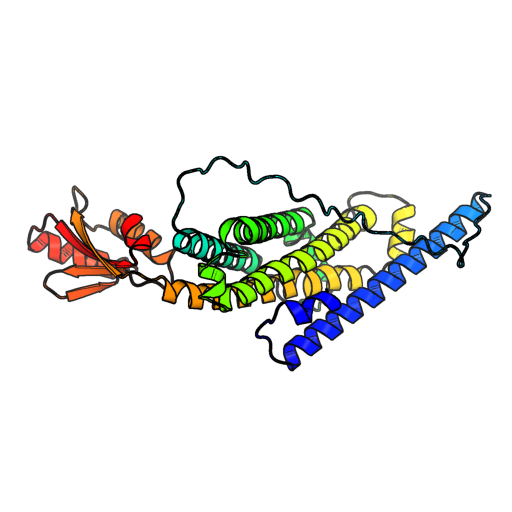E A N 1
ATOM 2286 C CA . ILE A 1 277 ? -19.771 6.067 30.766 1.00 93.25 277 ILE A CA 1
ATOM 2287 C C . ILE A 1 277 ? -19.599 6.365 32.255 1.00 93.25 277 ILE A C 1
ATOM 2289 O O . ILE A 1 277 ? -19.140 5.511 33.014 1.00 93.25 277 ILE A O 1
ATOM 2293 N N . VAL A 1 278 ? -19.993 7.569 32.669 1.00 90.75 278 VAL A N 1
ATOM 2294 C CA . VAL A 1 278 ? -20.030 7.990 34.077 1.00 90.75 278 VAL A CA 1
ATOM 2295 C C . VAL A 1 278 ? -21.416 8.558 34.348 1.00 90.75 278 VAL A C 1
ATOM 2297 O O . VAL A 1 278 ? -21.869 9.429 33.616 1.00 90.75 278 VAL A O 1
ATOM 2300 N N . ASP A 1 279 ? -22.122 8.023 35.348 1.00 86.88 279 ASP A N 1
ATOM 2301 C CA . ASP A 1 279 ? -23.485 8.454 35.716 1.00 86.88 279 ASP A CA 1
ATOM 2302 C C . ASP A 1 279 ? -24.520 8.442 34.573 1.00 86.88 279 ASP A C 1
ATOM 2304 O O . ASP A 1 279 ? -25.490 9.194 34.582 1.00 86.88 279 ASP A O 1
ATOM 2308 N N . GLY A 1 280 ? -24.328 7.579 33.574 1.00 84.69 280 GLY A N 1
ATOM 2309 C CA . GLY A 1 280 ? -25.198 7.512 32.397 1.00 84.69 280 GLY A CA 1
ATOM 2310 C C . GLY A 1 280 ? -24.856 8.518 31.294 1.00 84.69 280 GLY A C 1
ATOM 2311 O O . GLY A 1 280 ? -25.442 8.436 30.216 1.00 84.69 280 GLY A O 1
ATOM 2312 N N . GLU A 1 281 ? -23.877 9.402 31.502 1.00 91.62 281 GLU A N 1
ATOM 2313 C CA . GLU A 1 281 ? -23.330 10.277 30.463 1.00 91.62 281 GLU A CA 1
ATOM 2314 C C . GLU A 1 281 ? -22.147 9.618 29.743 1.00 91.62 281 GLU A C 1
ATOM 2316 O O . GLU A 1 281 ? -21.301 8.969 30.362 1.00 91.62 281 GLU A O 1
ATOM 2321 N N . LYS A 1 282 ? -22.087 9.784 28.414 1.00 93.62 282 LYS A N 1
ATOM 2322 C CA . LYS A 1 282 ? -21.062 9.196 27.538 1.00 93.62 282 LYS A CA 1
ATOM 2323 C C . LYS A 1 282 ? -20.024 10.258 27.157 1.00 93.62 282 LYS A C 1
ATOM 2325 O O . LYS A 1 282 ? -20.347 11.255 26.516 1.00 93.62 282 LYS A O 1
ATOM 2330 N N . PHE A 1 283 ? -18.765 10.012 27.504 1.00 94.44 283 PHE A N 1
ATOM 2331 C CA . PHE A 1 283 ? -17.624 10.889 27.236 1.00 94.44 283 PHE A CA 1
ATOM 2332 C C . PHE A 1 283 ? -16.695 10.265 26.196 1.00 94.44 283 PHE A C 1
ATOM 2334 O O . PHE A 1 283 ? -16.349 9.090 26.293 1.00 94.44 283 PHE A O 1
ATOM 2341 N N . ASN A 1 284 ? -16.233 11.049 25.219 1.00 92.94 284 ASN A N 1
ATOM 2342 C CA . ASN A 1 284 ? -15.324 10.564 24.179 1.00 92.94 284 ASN A CA 1
ATOM 2343 C C . ASN A 1 284 ? -13.923 10.268 24.748 1.00 92.94 284 ASN A C 1
ATOM 2345 O O . ASN A 1 284 ? -13.165 11.186 25.060 1.00 92.94 284 ASN A O 1
ATOM 2349 N N . ALA A 1 285 ? -13.535 8.993 24.798 1.00 92.56 285 ALA A N 1
ATOM 2350 C CA . ALA A 1 285 ? -12.245 8.570 25.343 1.00 92.56 285 ALA A CA 1
ATOM 2351 C C . ALA A 1 285 ? -11.047 8.886 24.421 1.00 92.56 285 ALA A C 1
ATOM 2353 O O . ALA A 1 285 ? -9.897 8.807 24.842 1.00 92.56 285 ALA A O 1
ATOM 2354 N N . LYS A 1 286 ? -11.283 9.296 23.166 1.00 92.75 286 LYS A N 1
ATOM 2355 C CA . LYS A 1 286 ? -10.232 9.789 22.252 1.00 92.75 286 LYS A CA 1
ATOM 2356 C C . LYS A 1 286 ? -9.869 11.258 22.487 1.00 92.75 286 LYS A C 1
ATOM 2358 O O . LYS A 1 286 ? -8.983 11.802 21.816 1.00 92.75 286 LYS A O 1
ATOM 2363 N N . SER A 1 287 ? -10.577 11.931 23.390 1.00 93.25 287 SER A N 1
ATOM 2364 C CA . SER A 1 287 ? -10.336 13.316 23.772 1.00 93.25 287 SER A CA 1
ATOM 2365 C C . SER A 1 287 ? -9.707 13.359 25.158 1.00 93.25 287 SER A C 1
ATOM 2367 O O . SER A 1 287 ? -10.351 13.045 26.157 1.00 93.25 287 SER A O 1
ATOM 2369 N N . VAL A 1 288 ? -8.452 13.813 25.230 1.00 93.81 288 VAL A N 1
ATOM 2370 C CA . VAL A 1 288 ? -7.760 14.024 26.512 1.00 93.81 288 VAL A CA 1
ATOM 2371 C C . VAL A 1 288 ? -8.565 14.960 27.415 1.00 93.81 288 VAL A C 1
ATOM 2373 O O . VAL A 1 288 ? -8.675 14.701 28.605 1.00 93.81 288 VAL A O 1
ATOM 2376 N N . MET A 1 289 ? -9.180 16.008 26.856 1.00 93.88 289 MET A N 1
ATOM 2377 C CA . MET A 1 289 ? -10.004 16.948 27.626 1.00 93.88 289 MET A CA 1
ATOM 2378 C C . MET A 1 289 ? -11.244 16.277 28.221 1.00 93.88 289 MET A C 1
ATOM 2380 O O . MET A 1 289 ? -11.556 16.500 29.387 1.00 93.88 289 MET A O 1
ATOM 2384 N N . SER A 1 290 ? -11.911 15.407 27.459 1.00 94.38 290 SER A N 1
ATOM 2385 C CA . SER A 1 290 ? -13.073 14.659 27.953 1.00 94.38 290 SER A CA 1
ATOM 2386 C C . SER A 1 290 ? -12.681 13.686 29.067 1.00 94.38 290 SER A C 1
ATOM 2388 O O . SER A 1 290 ? -13.392 13.578 30.059 1.00 94.38 290 SER A O 1
ATOM 2390 N N . LEU A 1 291 ? -11.519 13.035 28.961 1.00 94.19 291 LEU A N 1
ATOM 2391 C CA . LEU A 1 291 ? -11.001 12.165 30.021 1.00 94.19 291 LEU A CA 1
ATOM 2392 C C . LEU A 1 291 ? -10.566 12.940 31.276 1.00 94.19 291 LEU A C 1
ATOM 2394 O O . LEU A 1 291 ? -10.750 12.450 32.386 1.00 94.19 291 LEU A O 1
ATOM 2398 N N . LEU A 1 292 ? -10.028 14.155 31.131 1.00 93.50 292 LEU A N 1
ATOM 2399 C CA . LEU A 1 292 ? -9.730 15.030 32.273 1.00 93.50 292 LEU A CA 1
ATOM 2400 C C . LEU A 1 292 ? -11.012 15.459 33.005 1.00 93.50 292 LEU A C 1
ATOM 2402 O O . LEU A 1 292 ? -11.035 15.464 34.234 1.00 93.50 292 LEU A O 1
ATOM 2406 N N . GLN A 1 293 ? -12.083 15.766 32.265 1.00 93.31 293 GLN A N 1
ATOM 2407 C CA . GLN A 1 293 ? -13.399 16.057 32.843 1.00 93.31 293 GLN A CA 1
ATOM 2408 C C . GLN A 1 293 ? -13.946 14.851 33.619 1.00 93.31 293 GLN A C 1
ATOM 2410 O O . GLN A 1 293 ? -14.362 14.994 34.767 1.00 93.31 293 GLN A O 1
ATOM 2415 N N . VAL A 1 294 ? -13.872 13.659 33.022 1.00 92.94 294 VAL A N 1
ATOM 2416 C CA . VAL A 1 294 ? -14.197 12.383 33.678 1.00 92.94 294 VAL A CA 1
ATOM 2417 C C . VAL A 1 294 ? -13.394 12.205 34.972 1.00 92.94 294 VAL A C 1
ATOM 2419 O O . VAL A 1 294 ? -13.956 11.819 35.993 1.00 92.94 294 VAL A O 1
ATOM 2422 N N . GLY A 1 295 ? -12.102 12.548 34.962 1.00 91.12 295 GLY A N 1
ATOM 2423 C CA . GLY A 1 295 ? -11.242 12.506 36.146 1.00 91.12 295 GLY A CA 1
ATOM 2424 C C . GLY A 1 295 ? -11.738 13.371 37.306 1.00 91.12 295 GLY A C 1
ATOM 2425 O O . GLY A 1 295 ? -11.693 12.915 38.446 1.00 91.12 295 GLY A O 1
ATOM 2426 N N . GLY A 1 296 ? -12.256 14.570 37.023 1.00 89.31 296 GLY A N 1
ATOM 2427 C CA . GLY A 1 296 ? -12.875 15.433 38.035 1.00 89.31 296 GLY A CA 1
ATOM 2428 C C . GLY A 1 296 ? -14.124 14.802 38.656 1.00 89.31 296 GLY A C 1
ATOM 2429 O O . GLY A 1 296 ? -14.209 14.674 39.873 1.00 89.31 296 GLY A O 1
ATOM 2430 N N . ILE A 1 297 ? -15.040 14.308 37.815 1.00 89.94 297 ILE A N 1
ATOM 2431 C CA . ILE A 1 297 ? -16.301 13.684 38.260 1.00 89.94 297 ILE A CA 1
ATOM 2432 C C . ILE A 1 297 ? -16.032 12.455 39.141 1.00 89.94 297 ILE A C 1
ATOM 2434 O O . ILE A 1 297 ? -16.652 12.275 40.189 1.00 89.94 297 ILE A O 1
ATOM 2438 N N . ILE A 1 298 ? -15.087 11.609 38.726 1.00 90.69 298 ILE A N 1
ATOM 2439 C CA . ILE A 1 298 ? -14.689 10.403 39.462 1.00 90.69 298 ILE A CA 1
ATOM 2440 C C . ILE A 1 298 ? -14.079 10.752 40.821 1.00 90.69 298 ILE A C 1
ATOM 2442 O O . ILE A 1 298 ? -14.371 10.068 41.803 1.00 90.69 298 ILE A O 1
ATOM 2446 N N . ALA A 1 299 ? -13.236 11.789 40.883 1.00 87.50 299 ALA A N 1
ATOM 2447 C CA . ALA A 1 299 ? -12.592 12.219 42.121 1.00 87.50 299 ALA A CA 1
ATOM 2448 C C . ALA A 1 299 ? -13.613 12.758 43.132 1.00 87.50 299 ALA A C 1
ATOM 2450 O O . ALA A 1 299 ? -13.564 12.369 44.298 1.00 87.50 299 ALA A O 1
ATOM 2451 N N . ASP A 1 300 ? -14.574 13.566 42.674 1.00 86.81 300 ASP A N 1
ATOM 2452 C CA . ASP A 1 300 ? -15.636 14.124 43.518 1.00 86.81 300 ASP A CA 1
ATOM 2453 C C . ASP A 1 300 ? -16.548 13.033 44.102 1.00 86.81 300 ASP A C 1
ATOM 2455 O O . ASP A 1 300 ? -16.999 13.131 45.244 1.00 86.81 300 ASP A O 1
ATOM 2459 N N . LYS A 1 301 ? -16.809 11.968 43.332 1.00 86.00 301 LYS A N 1
ATOM 2460 C CA . LYS A 1 301 ? -17.700 10.862 43.729 1.00 86.00 301 LYS A CA 1
ATOM 2461 C C . LYS A 1 301 ? -16.991 9.675 44.383 1.00 86.00 301 LYS A C 1
ATOM 2463 O O . LYS A 1 301 ? -17.654 8.791 44.923 1.00 86.00 301 LYS A O 1
ATOM 2468 N N . GLY A 1 302 ? -15.661 9.635 44.343 1.00 84.44 302 GLY A N 1
ATOM 2469 C CA . GLY A 1 302 ? -14.855 8.564 44.930 1.00 84.44 302 GLY A CA 1
ATOM 2470 C C . GLY A 1 302 ? -14.922 7.221 44.190 1.00 84.44 302 GLY A C 1
ATOM 2471 O O . GLY A 1 302 ? -14.682 6.179 44.808 1.00 84.44 302 GLY A O 1
ATOM 2472 N N . TYR A 1 303 ? -15.241 7.212 42.890 1.00 88.00 303 TYR A N 1
ATOM 2473 C CA . TYR A 1 303 ? -15.341 5.965 42.122 1.00 88.00 303 TYR A CA 1
ATOM 2474 C C . TYR A 1 303 ? -13.992 5.250 41.997 1.00 88.00 303 TYR A C 1
ATOM 2476 O O . TYR A 1 303 ? -12.956 5.862 41.745 1.00 88.00 303 TYR A O 1
ATOM 2484 N N . GLN A 1 304 ? -14.016 3.926 42.171 1.00 88.94 304 GLN A N 1
ATOM 2485 C CA . GLN A 1 304 ? -12.835 3.061 42.039 1.00 88.94 304 GLN A CA 1
ATOM 2486 C C . GLN A 1 304 ? -12.768 2.364 40.679 1.00 88.94 304 GLN A C 1
ATOM 2488 O O . GLN A 1 304 ? -11.692 1.941 40.258 1.00 88.94 304 GLN A O 1
ATOM 2493 N N . THR A 1 305 ? -13.902 2.262 39.993 1.00 91.56 305 THR A N 1
ATOM 2494 C CA . THR A 1 305 ? -14.067 1.635 38.682 1.00 91.56 305 THR A CA 1
ATOM 2495 C C . THR A 1 305 ? -14.980 2.491 37.815 1.00 91.56 305 THR A C 1
ATOM 2497 O O . THR A 1 305 ? -15.796 3.259 38.327 1.00 91.56 305 THR A O 1
ATOM 2500 N N . ILE A 1 306 ? -14.821 2.380 36.497 1.00 92.75 306 ILE A N 1
ATOM 2501 C CA . ILE A 1 306 ? -15.667 3.046 35.506 1.00 92.75 306 ILE A CA 1
ATOM 2502 C C . ILE A 1 306 ? -15.910 2.151 34.299 1.00 92.75 306 ILE A C 1
ATOM 2504 O O . ILE A 1 306 ? -15.129 1.245 34.012 1.00 92.75 306 ILE A O 1
ATOM 2508 N N . ILE A 1 307 ? -16.983 2.431 33.566 1.00 94.94 307 ILE A N 1
ATOM 2509 C CA . ILE A 1 307 ? -17.378 1.636 32.408 1.00 94.94 307 ILE A CA 1
ATOM 2510 C C . ILE A 1 307 ? -16.814 2.271 31.141 1.00 94.94 307 ILE A C 1
ATOM 2512 O O . ILE A 1 307 ? -17.116 3.420 30.821 1.00 94.94 307 ILE A O 1
ATOM 2516 N N . PHE A 1 308 ? -16.046 1.497 30.386 1.00 94.94 308 PHE A N 1
ATOM 2517 C CA . PHE A 1 308 ? -15.702 1.799 29.005 1.00 94.94 308 PHE A CA 1
ATOM 2518 C C . PHE A 1 308 ? -16.678 1.089 28.069 1.00 94.94 308 PHE A C 1
ATOM 2520 O O . PHE A 1 308 ? -17.014 -0.077 28.267 1.00 94.94 308 PHE A O 1
ATOM 2527 N N . GLU A 1 309 ? -17.126 1.797 27.040 1.00 93.25 309 GLU A N 1
ATOM 2528 C CA . GLU A 1 309 ? -17.914 1.264 25.933 1.00 93.25 309 GLU A CA 1
ATOM 2529 C C . GLU A 1 309 ? -17.165 1.537 24.631 1.00 93.25 309 GLU A C 1
ATOM 2531 O O . GLU A 1 309 ? -16.810 2.678 24.328 1.00 93.25 309 GLU A O 1
ATOM 2536 N N . GLY A 1 310 ? -16.926 0.496 23.845 1.00 90.25 310 GLY A N 1
ATOM 2537 C CA . GLY A 1 310 ? -16.247 0.633 22.566 1.00 90.25 310 GLY A CA 1
ATOM 2538 C C . GLY A 1 310 ? -16.127 -0.692 21.843 1.00 90.25 310 GLY A C 1
ATOM 2539 O O . GLY A 1 310 ? -16.582 -1.728 22.327 1.00 90.25 310 GLY A O 1
ATOM 2540 N N . ASP A 1 311 ? -15.525 -0.660 20.661 1.00 87.94 311 ASP A N 1
ATOM 2541 C CA . ASP A 1 311 ? -15.205 -1.891 19.949 1.00 87.94 311 ASP A CA 1
ATOM 2542 C C . ASP A 1 311 ? -14.256 -2.776 20.777 1.00 87.94 311 ASP A C 1
ATOM 2544 O O . ASP A 1 311 ? -13.295 -2.287 21.373 1.00 87.94 311 ASP A O 1
ATOM 2548 N N . LYS A 1 312 ? -14.522 -4.087 20.791 1.00 84.88 312 LYS A N 1
ATOM 2549 C CA . LYS A 1 312 ? -13.780 -5.096 21.553 1.00 84.88 312 LYS A CA 1
ATOM 2550 C C . LYS A 1 312 ? -12.265 -5.001 21.365 1.00 84.88 312 LYS A C 1
ATOM 2552 O O . LYS A 1 312 ? -11.542 -5.211 22.330 1.00 84.88 312 LYS A O 1
ATOM 2557 N N . ARG A 1 313 ? -11.780 -4.677 20.163 1.00 82.06 313 ARG A N 1
ATOM 2558 C CA . ARG A 1 313 ? -10.341 -4.534 19.879 1.00 82.06 313 ARG A CA 1
ATOM 2559 C C . ARG A 1 313 ? -9.737 -3.379 20.660 1.00 82.06 313 ARG A C 1
ATOM 2561 O O . ARG A 1 313 ? -8.745 -3.561 21.347 1.00 82.06 313 ARG A O 1
ATOM 2568 N N . VAL A 1 314 ? -10.397 -2.223 20.620 1.00 86.62 314 VAL A N 1
ATOM 2569 C CA . VAL A 1 314 ? -9.949 -1.029 21.343 1.00 86.62 314 VAL A CA 1
ATOM 2570 C C . VAL A 1 314 ? -9.993 -1.269 22.847 1.00 86.62 314 VAL A C 1
ATOM 2572 O O . VAL A 1 314 ? -9.094 -0.849 23.559 1.00 86.62 314 VAL A O 1
ATOM 2575 N N . ILE A 1 315 ? -11.034 -1.956 23.324 1.00 89.38 315 ILE A N 1
ATOM 2576 C CA . ILE A 1 315 ? -11.207 -2.285 24.741 1.00 89.38 315 ILE A CA 1
ATOM 2577 C C . ILE A 1 315 ? -10.136 -3.264 25.236 1.00 89.38 315 ILE A C 1
ATOM 2579 O O . ILE A 1 315 ? -9.684 -3.121 26.364 1.00 89.38 315 ILE A O 1
ATOM 2583 N N . ASN A 1 316 ? -9.720 -4.232 24.415 1.00 87.19 316 ASN A N 1
ATOM 2584 C CA . ASN A 1 316 ? -8.652 -5.170 24.770 1.00 87.19 316 ASN A CA 1
ATOM 2585 C C . ASN A 1 316 ? -7.279 -4.490 24.931 1.00 87.19 316 ASN A C 1
ATOM 2587 O O . ASN A 1 316 ? -6.434 -5.028 25.642 1.00 87.19 316 ASN A O 1
ATOM 2591 N N . ASP A 1 317 ? -7.062 -3.344 24.278 1.00 86.69 317 ASP A N 1
ATOM 2592 C CA . ASP A 1 317 ? -5.807 -2.583 24.347 1.00 86.69 317 ASP A CA 1
ATOM 2593 C C . ASP A 1 317 ? -5.735 -1.613 25.547 1.00 86.69 317 ASP A C 1
ATOM 2595 O O . ASP A 1 317 ? -4.679 -1.016 25.777 1.00 86.69 317 ASP A O 1
ATOM 2599 N N . LEU A 1 318 ? -6.838 -1.418 26.289 1.00 85.31 318 LEU A N 1
ATOM 2600 C CA . LEU A 1 318 ? -6.913 -0.552 27.480 1.00 85.31 318 LEU A CA 1
ATOM 2601 C C . LEU A 1 318 ? -6.415 -1.242 28.755 1.00 85.31 318 LEU A C 1
ATOM 2603 O O . LEU A 1 318 ? -5.693 -0.558 29.520 1.00 85.31 318 LEU A O 1
#